Protein AF-A0A6A9T132-F1 (afdb_monomer)

Sequence (337 aa):
MASESRGPSVTVSLPPELEQWLDEQARDLDTDRETVLLQLLSSYRAAEDLGDDIGTVEGDDALLTPDDVEPIVRDVLTDRLPDLTDAVADRVAEDLREELTAEITEAVREDLDGGPDADLAARIDELEAQYREDLDDVREKIIRVKRDADSKAPAGHGHDEFERIEAIEADLDRLQRRADQHADLGDRVADLDSELDAVESRLDALRSDLEDVDADRIDAIESDLSDAEEKLTTVAYVVRDLRDAVSGGTTGRDTLDRIKQEAAAADVGRAACANCGEGVRIGLLTEPSCPHCEATLDGVEPPKRRFGLGSATLSTAAGLESGVDSDPGDELDDIDT

Mean predicted aligned error: 21.48 Å

Secondary structure (DSSP, 8-state):
------------PPPHHHHHHHHHHHHHTTS-HHHHHHHHHHHHHHHHHHHHHS----S------HHHHHHHHHHHHHHHHHHHHHHHHHHHHHHHHHHHHHHHHHHHHHHHHTSHHHHHHHHHHHHHHHHHHHHHHHHHHHHHHHHHHHHHS-TT---HHHHHHHHHHHHHHHHHHHHHHHHHHHHHHHHHHHHHHHHHHHHHHHHHHHHHHHSHHHHHHHHHHHHHHHHHHHHHHHHHHHHHHHTTHHHHHHHHHHHHHHHHHTT-SEEEETTT--EEEGGG-SSSB-TTT-PBEEEEEPP--TTS----EEEE----------PPP--------

Radius of gyration: 106.35 Å; Cα contacts (8 Å, |Δi|>4): 143; chains: 1; bounding box: 169×56×261 Å

Solvent-accessible surface area (backbone atoms only — not comparable to full-atom values): 19673 Å² total; per-residue (Å²): 141,78,84,80,80,80,68,87,82,80,83,77,90,71,59,69,72,56,54,54,50,43,59,49,52,16,61,78,66,76,47,55,57,64,58,52,52,51,50,50,52,48,49,50,49,52,50,53,58,46,61,77,68,58,70,87,77,88,78,81,97,71,88,82,50,81,81,60,48,58,63,53,53,52,50,54,46,64,66,46,47,60,60,52,51,50,55,48,50,51,50,52,51,49,54,51,47,53,54,51,49,51,53,51,51,50,54,52,47,53,51,54,69,70,22,75,66,43,55,48,50,53,51,49,53,51,49,53,50,50,52,52,52,52,51,51,52,52,50,50,50,49,53,49,52,50,50,53,48,43,72,73,52,43,98,79,64,80,56,70,67,56,55,49,47,54,51,49,51,55,49,50,55,52,51,50,55,50,50,55,51,51,49,55,50,49,53,52,48,54,52,51,50,55,50,47,54,52,50,50,55,48,51,55,50,53,47,51,55,48,62,58,50,61,51,64,52,45,52,49,50,52,51,53,48,54,53,49,51,52,50,51,52,52,50,51,50,50,53,49,52,50,46,49,64,72,68,44,68,58,64,41,50,56,46,32,51,48,32,46,50,48,21,60,76,67,74,47,66,57,28,24,33,67,85,80,60,52,79,41,53,57,89,73,60,89,56,32,44,39,96,87,74,64,47,43,45,68,37,61,44,74,49,93,57,103,74,84,84,61,74,27,33,28,41,52,53,82,75,78,80,79,78,86,76,82,82,78,89,81,83,85,77,84,81,84,131

pLDDT: mean 80.56, std 16.86, range [34.41, 98.75]

Foldseek 3Di:
DDDPPPDDDDDDDDDPVVVVVLVVVCVVVVHDSVVSVVVVVVVVVVVVVVVVVPPDDPDDDDDDDPVNVVVVVVVVCVVCVVVVVVVVVVVVVVVVVVVVVVVVVVVVVVCVCVDPVVVVVVVVVVVVVVVVVVVVVVVVVVVVVVVVVCVVPPPPDDDVVVVVVVVVVVVVVVVVVVVVVVVVVVVVVVVVVVVVVVVVVVVVVVVVVCVVCPPPVVVVVVVVVVVVVVVVVVVVVVVVVVCCVVVCPPVFVVQLVQQVVQCVVLVHQWAAEPPPRDIDGSVPDPTQADPVPRFRFRHKAHADDPPPPDGIYTYGDPDDPPDPDDDDDDDDDDDDD

Structure (mmCIF, N/CA/C/O backbone):
data_AF-A0A6A9T132-F1
#
_entry.id   AF-A0A6A9T132-F1
#
loop_
_atom_site.group_PDB
_atom_site.id
_atom_site.type_symbol
_atom_site.label_atom_id
_atom_site.label_alt_id
_atom_site.label_comp_id
_atom_site.label_asym_id
_atom_site.label_entity_id
_atom_site.label_seq_id
_atom_site.pdbx_PDB_ins_code
_atom_site.Cartn_x
_atom_site.Cartn_y
_atom_site.Cartn_z
_atom_site.occupancy
_atom_site.B_iso_or_equiv
_atom_site.auth_seq_id
_atom_site.auth_comp_id
_atom_site.auth_asym_id
_atom_site.auth_atom_id
_atom_site.pdbx_PDB_model_num
ATOM 1 N N . MET A 1 1 ? 40.128 -3.511 -112.344 1.00 36.09 1 MET A N 1
ATOM 2 C CA . MET A 1 1 ? 39.468 -3.534 -113.667 1.00 36.09 1 MET A CA 1
ATOM 3 C C . MET A 1 1 ? 39.324 -2.095 -114.144 1.00 36.09 1 MET A C 1
ATOM 5 O O . MET A 1 1 ? 38.279 -1.493 -113.946 1.00 36.09 1 MET A O 1
ATOM 9 N N . ALA A 1 2 ? 40.402 -1.531 -114.687 1.00 37.19 2 ALA A N 1
ATOM 10 C CA . ALA A 1 2 ? 40.380 -0.278 -115.431 1.00 37.19 2 ALA A CA 1
ATOM 11 C C . ALA A 1 2 ? 40.673 -0.659 -116.883 1.00 37.19 2 ALA A C 1
ATOM 13 O O . ALA A 1 2 ? 41.661 -1.339 -117.152 1.00 37.19 2 ALA A O 1
ATOM 14 N N . SER A 1 3 ? 39.740 -0.347 -117.775 1.00 36.41 3 SER A N 1
ATOM 15 C CA . SER A 1 3 ? 39.830 -0.665 -119.193 1.00 36.41 3 SER A CA 1
ATOM 16 C C . SER A 1 3 ? 40.995 0.100 -119.817 1.00 36.41 3 SER A C 1
ATOM 18 O O . SER A 1 3 ? 40.940 1.323 -119.908 1.00 36.41 3 SER A O 1
ATOM 20 N N . GLU A 1 4 ? 42.032 -0.605 -120.264 1.00 38.25 4 GLU A N 1
ATOM 21 C CA . GLU A 1 4 ? 43.003 -0.040 -121.199 1.00 38.25 4 GLU A CA 1
ATOM 22 C C . GLU A 1 4 ? 42.291 0.206 -122.532 1.00 38.25 4 GLU A C 1
ATOM 24 O O . GLU A 1 4 ? 41.938 -0.713 -123.278 1.00 38.25 4 GLU A O 1
ATOM 29 N N . SER A 1 5 ? 42.015 1.476 -122.796 1.00 38.16 5 SER A N 1
ATOM 30 C CA . SER A 1 5 ? 41.429 1.983 -124.028 1.00 38.16 5 SER A CA 1
ATOM 31 C C . SER A 1 5 ? 42.398 1.759 -125.194 1.00 38.16 5 SER A C 1
ATOM 33 O O . SER A 1 5 ? 43.196 2.635 -125.514 1.00 38.16 5 SER A O 1
ATOM 35 N N . ARG A 1 6 ? 42.349 0.592 -125.855 1.00 47.75 6 ARG A N 1
ATOM 36 C CA . ARG A 1 6 ? 42.987 0.412 -127.171 1.00 47.75 6 ARG A CA 1
ATOM 37 C C . ARG A 1 6 ? 42.286 1.326 -128.175 1.00 47.75 6 ARG A C 1
ATOM 39 O O . ARG A 1 6 ? 41.208 0.999 -128.670 1.00 47.75 6 ARG A O 1
ATOM 46 N N . GLY A 1 7 ? 42.888 2.485 -128.428 1.00 40.69 7 GLY A N 1
ATOM 47 C CA . GLY A 1 7 ? 42.506 3.370 -129.522 1.00 40.69 7 GLY A CA 1
ATOM 48 C C . GLY A 1 7 ? 42.608 2.659 -130.882 1.00 40.69 7 GLY A C 1
ATOM 49 O O . GLY A 1 7 ? 43.259 1.616 -130.989 1.00 40.69 7 GLY A O 1
ATOM 50 N N . PRO A 1 8 ? 41.941 3.177 -131.925 1.00 50.50 8 PRO A N 1
ATOM 51 C CA . PRO A 1 8 ? 41.948 2.568 -133.252 1.00 50.50 8 PRO A CA 1
ATOM 52 C C . PRO A 1 8 ? 43.380 2.497 -133.801 1.00 50.50 8 PRO A C 1
ATOM 54 O O . PRO A 1 8 ? 44.013 3.529 -134.011 1.00 50.50 8 PRO A O 1
ATOM 57 N N . SER A 1 9 ? 43.892 1.289 -134.054 1.00 57.03 9 SER A N 1
ATOM 58 C CA . SER A 1 9 ? 45.175 1.104 -134.732 1.00 57.03 9 SER A CA 1
ATOM 59 C C . SER A 1 9 ? 45.023 1.462 -136.211 1.00 57.03 9 SER A C 1
ATOM 61 O O . SER A 1 9 ? 44.460 0.714 -137.014 1.00 57.03 9 SER A O 1
ATOM 63 N N . VAL A 1 10 ? 45.493 2.651 -136.577 1.00 68.06 10 VAL A N 1
ATOM 64 C CA . VAL A 1 10 ? 45.537 3.105 -137.968 1.00 68.06 10 VAL A CA 1
ATOM 65 C C . VAL A 1 10 ? 46.692 2.381 -138.654 1.00 68.06 10 VAL A C 1
ATOM 67 O O . VAL A 1 10 ? 47.853 2.599 -138.329 1.00 68.06 10 VAL A O 1
ATOM 70 N N . THR A 1 11 ? 46.378 1.490 -139.594 1.00 71.12 11 THR A N 1
ATOM 71 C CA . THR A 1 11 ? 47.389 0.818 -140.419 1.00 71.12 11 THR A CA 1
ATOM 72 C C . THR A 1 11 ? 47.554 1.595 -141.721 1.00 71.12 11 THR A C 1
ATOM 74 O O . THR A 1 11 ? 46.630 1.688 -142.526 1.00 71.12 11 THR A O 1
ATOM 77 N N . VAL A 1 12 ? 48.727 2.197 -141.911 1.00 73.12 12 VAL A N 1
ATOM 78 C CA . VAL A 1 12 ? 49.111 2.889 -143.148 1.00 73.12 12 VAL A CA 1
ATOM 79 C C . VAL A 1 12 ? 50.096 1.994 -143.892 1.00 73.12 12 VAL A C 1
ATOM 81 O O . VAL A 1 12 ? 51.052 1.509 -143.295 1.00 73.12 12 VAL A O 1
ATOM 84 N N . SER A 1 13 ? 49.861 1.756 -145.183 1.00 73.81 13 SER A N 1
ATOM 85 C CA . SER A 1 13 ? 50.824 1.061 -146.044 1.00 73.81 13 SER A CA 1
ATOM 86 C C . SER A 1 13 ? 51.833 2.082 -146.557 1.00 73.81 13 SER A C 1
ATOM 88 O O . SER A 1 13 ? 51.446 3.017 -147.261 1.00 73.81 13 SER A O 1
ATOM 90 N N . LEU A 1 14 ? 53.107 1.911 -146.208 1.00 78.81 14 LEU A N 1
ATOM 91 C CA . LEU A 1 14 ? 54.186 2.772 -146.684 1.00 78.81 14 LEU A CA 1
ATOM 92 C C . LEU A 1 14 ? 54.834 2.165 -147.942 1.00 78.81 14 LEU A C 1
ATOM 94 O O . LEU A 1 14 ? 54.767 0.952 -148.149 1.00 78.81 14 LEU A O 1
ATOM 98 N N . PRO A 1 15 ? 55.446 2.982 -148.817 1.00 86.38 15 PRO A N 1
ATOM 99 C CA . PRO A 1 15 ? 56.304 2.474 -149.882 1.00 86.38 15 PRO A CA 1
ATOM 100 C C . PRO A 1 15 ? 57.439 1.610 -149.298 1.00 86.38 15 PRO A C 1
ATOM 102 O O . PRO A 1 15 ? 57.982 1.966 -148.251 1.00 86.38 15 PRO A O 1
ATOM 105 N N . PRO A 1 16 ? 57.850 0.516 -149.965 1.00 77.94 16 PRO A N 1
ATOM 106 C CA . PRO A 1 16 ? 58.825 -0.437 -149.417 1.00 77.94 16 PRO A CA 1
ATOM 107 C C . PRO A 1 16 ? 60.191 0.196 -149.105 1.00 77.94 16 PRO A C 1
ATOM 109 O O . PRO A 1 16 ? 60.880 -0.234 -148.186 1.00 77.94 16 PRO A O 1
ATOM 112 N N . GLU A 1 17 ? 60.561 1.249 -149.834 1.00 81.56 17 GLU A N 1
ATOM 113 C CA . GLU A 1 17 ? 61.782 2.036 -149.611 1.00 81.56 17 GLU A CA 1
ATOM 114 C C . GLU A 1 17 ? 61.771 2.734 -148.236 1.00 81.56 17 GLU A C 1
ATOM 116 O O . GLU A 1 17 ? 62.789 2.783 -147.550 1.00 81.56 17 GLU A O 1
ATOM 121 N N . LEU A 1 18 ? 60.604 3.227 -147.805 1.00 82.56 18 LEU A N 1
ATOM 122 C CA . LEU A 1 18 ? 60.411 3.911 -146.523 1.00 82.56 18 LEU A CA 1
ATOM 123 C C . LEU A 1 18 ? 60.340 2.933 -145.349 1.00 82.56 18 LEU A C 1
ATOM 125 O O . LEU A 1 18 ? 60.861 3.233 -144.278 1.00 82.56 18 LEU A O 1
ATOM 129 N N . GLU A 1 19 ? 59.725 1.763 -145.537 1.00 84.06 19 GLU A N 1
ATOM 130 C CA . GLU A 1 19 ? 59.703 0.721 -144.501 1.00 84.06 19 GLU A CA 1
ATOM 131 C C . GLU A 1 19 ? 61.114 0.225 -144.187 1.00 84.06 19 GLU A C 1
ATOM 133 O O . GLU A 1 19 ? 61.483 0.122 -143.018 1.00 84.06 19 GLU A O 1
ATOM 138 N N . GLN A 1 20 ? 61.922 -0.009 -145.226 1.00 86.12 20 GLN A N 1
ATOM 139 C CA . GLN A 1 20 ? 63.311 -0.422 -145.058 1.00 86.12 20 GLN A CA 1
ATOM 140 C C . GLN A 1 20 ? 64.132 0.642 -144.323 1.00 86.12 20 GLN A C 1
ATOM 142 O O . GLN A 1 20 ? 64.882 0.305 -143.410 1.00 86.12 20 GLN A O 1
ATOM 147 N N . TRP A 1 21 ? 63.948 1.917 -144.674 1.00 89.25 21 TRP A N 1
ATOM 148 C CA . TRP A 1 21 ? 64.634 3.020 -144.007 1.00 89.25 21 TRP A CA 1
ATOM 149 C C . TRP A 1 21 ? 64.237 3.155 -142.526 1.00 89.25 21 TRP A C 1
ATOM 151 O O . TRP A 1 21 ? 65.106 3.324 -141.672 1.00 89.25 21 TRP A O 1
ATOM 161 N N . LEU A 1 22 ? 62.949 3.010 -142.189 1.00 87.75 22 LEU A N 1
ATOM 162 C CA . LEU A 1 22 ? 62.477 3.043 -140.797 1.00 87.75 22 LEU A CA 1
ATOM 163 C C . LEU A 1 22 ? 63.033 1.882 -139.961 1.00 87.75 22 LEU A C 1
ATOM 165 O O . LEU A 1 22 ? 63.404 2.081 -138.806 1.00 87.75 22 LEU A O 1
ATOM 169 N N . ASP A 1 23 ? 63.107 0.683 -140.540 1.00 86.75 23 ASP A N 1
ATOM 170 C CA . ASP A 1 23 ? 63.688 -0.490 -139.881 1.00 86.75 23 ASP A CA 1
ATOM 171 C C . ASP A 1 23 ? 65.200 -0.334 -139.638 1.00 86.75 23 ASP A C 1
ATOM 173 O O . ASP A 1 23 ? 65.746 -0.926 -138.703 1.00 86.75 23 ASP A O 1
ATOM 177 N N . GLU A 1 24 ? 65.896 0.420 -140.487 1.00 87.88 24 GLU A N 1
ATOM 178 C CA . GLU A 1 24 ? 67.321 0.722 -140.333 1.00 87.88 24 GLU A CA 1
ATOM 179 C C . GLU A 1 24 ? 67.534 1.765 -139.226 1.00 87.88 24 GLU A C 1
ATOM 181 O O . GLU A 1 24 ? 68.297 1.524 -138.293 1.00 87.88 24 GLU A O 1
ATOM 186 N N . GLN A 1 25 ? 66.751 2.850 -139.230 1.00 87.06 25 GLN A N 1
ATOM 187 C CA . GLN A 1 25 ? 66.808 3.886 -138.190 1.00 87.06 25 GLN A CA 1
ATOM 188 C C . GLN A 1 25 ? 66.406 3.383 -136.795 1.00 87.06 25 GLN A C 1
ATOM 190 O O . GLN A 1 25 ? 67.022 3.764 -135.803 1.00 87.06 25 GLN A O 1
ATOM 195 N N . ALA A 1 26 ? 65.412 2.496 -136.697 1.00 88.06 26 ALA A N 1
ATOM 196 C CA . ALA A 1 26 ? 65.020 1.876 -135.428 1.00 88.06 26 ALA A CA 1
ATOM 197 C C . ALA A 1 26 ? 66.154 1.045 -134.806 1.00 88.06 26 ALA A C 1
ATOM 199 O O . ALA A 1 26 ? 66.331 1.048 -133.588 1.00 88.06 26 ALA A O 1
ATOM 200 N N . ARG A 1 27 ? 66.962 0.374 -135.641 1.00 86.12 27 ARG A N 1
ATOM 201 C CA . ARG A 1 27 ? 68.141 -0.372 -135.175 1.00 86.12 27 ARG A CA 1
ATOM 202 C C . ARG A 1 27 ? 69.261 0.549 -134.715 1.00 86.12 27 ARG A C 1
ATOM 204 O O . ARG A 1 27 ? 69.872 0.260 -133.693 1.00 86.12 27 ARG A O 1
ATOM 211 N N . ASP A 1 28 ? 69.518 1.630 -135.444 1.00 86.94 28 ASP A N 1
ATOM 212 C CA . ASP A 1 28 ? 70.575 2.581 -135.087 1.00 86.94 28 ASP A CA 1
ATOM 213 C C . ASP A 1 28 ? 70.281 3.305 -133.762 1.00 86.94 28 ASP A C 1
ATOM 215 O O . ASP A 1 28 ? 71.204 3.609 -133.007 1.00 86.94 28 ASP A O 1
ATOM 219 N N . LEU A 1 29 ? 69.001 3.547 -133.457 1.00 82.94 29 LEU A N 1
ATOM 220 C CA . LEU A 1 29 ? 68.548 4.250 -132.250 1.00 82.94 29 LEU A CA 1
ATOM 221 C C . LEU A 1 29 ? 68.144 3.320 -131.088 1.00 82.94 29 LEU A C 1
ATOM 223 O O . LEU A 1 29 ? 67.716 3.822 -130.050 1.00 82.94 29 LEU A O 1
ATOM 227 N N . ASP A 1 30 ? 68.267 1.997 -131.253 1.00 85.94 30 ASP A N 1
ATOM 228 C CA . ASP A 1 30 ? 67.839 0.959 -130.292 1.00 85.94 30 ASP A CA 1
ATOM 229 C C . ASP A 1 30 ? 66.416 1.187 -129.743 1.00 85.94 30 ASP A C 1
ATOM 231 O O . ASP A 1 30 ? 66.141 1.090 -128.547 1.00 85.94 30 ASP A O 1
ATOM 235 N N . THR A 1 31 ? 65.491 1.541 -130.636 1.00 88.31 31 THR A N 1
ATOM 236 C CA . THR A 1 31 ? 64.098 1.831 -130.287 1.00 88.31 31 THR A CA 1
ATOM 237 C C . THR A 1 31 ? 63.141 1.124 -131.240 1.00 88.31 31 THR A C 1
ATOM 239 O O . THR A 1 31 ? 63.538 0.607 -132.286 1.00 88.31 31 THR A O 1
ATOM 242 N N . ASP A 1 32 ? 61.861 1.041 -130.887 1.00 85.25 32 ASP A N 1
ATOM 243 C CA . ASP A 1 32 ? 60.869 0.420 -131.758 1.00 85.25 32 ASP A CA 1
ATOM 244 C C . ASP A 1 32 ? 60.492 1.323 -132.946 1.00 85.25 32 ASP A C 1
ATOM 246 O O . ASP A 1 32 ? 60.518 2.554 -132.895 1.00 85.25 32 ASP A O 1
ATOM 250 N N . ARG A 1 33 ? 60.117 0.685 -134.060 1.00 83.31 33 ARG A N 1
ATOM 251 C CA . ARG A 1 33 ? 59.754 1.366 -135.312 1.00 83.31 33 ARG A CA 1
ATOM 252 C C . ARG A 1 33 ? 58.640 2.399 -135.124 1.00 83.31 33 ARG A C 1
ATOM 254 O O . ARG A 1 33 ? 58.620 3.408 -135.822 1.00 83.31 33 ARG A O 1
ATOM 261 N N . GLU A 1 34 ? 57.701 2.129 -134.217 1.00 83.69 34 GLU A N 1
ATOM 262 C CA . GLU A 1 34 ? 56.603 3.042 -133.895 1.00 83.69 34 GLU A CA 1
ATOM 263 C C . GLU A 1 34 ? 57.125 4.318 -133.229 1.00 83.69 34 GLU A C 1
ATOM 265 O O . GLU A 1 34 ? 56.745 5.405 -133.653 1.00 83.69 34 GLU A O 1
ATOM 270 N N . THR A 1 35 ? 58.060 4.203 -132.284 1.00 83.94 35 THR A N 1
ATOM 271 C CA . THR A 1 35 ? 58.723 5.341 -131.635 1.00 83.94 35 THR A CA 1
ATOM 272 C C . THR A 1 35 ? 59.475 6.211 -132.639 1.00 83.94 35 THR A C 1
ATOM 274 O O . THR A 1 35 ? 59.298 7.428 -132.625 1.00 83.94 35 THR A O 1
ATOM 277 N N . VAL A 1 36 ? 60.227 5.621 -133.577 1.00 85.25 36 VAL A N 1
ATOM 278 C CA . VAL A 1 36 ? 60.900 6.393 -134.644 1.00 85.25 36 VAL A CA 1
ATOM 279 C C . VAL A 1 36 ? 59.887 7.133 -135.523 1.00 85.25 36 VAL A C 1
ATOM 281 O O . VAL A 1 36 ? 60.074 8.304 -135.849 1.00 85.25 36 VAL A O 1
ATOM 284 N N . LEU A 1 37 ? 58.785 6.475 -135.895 1.00 84.31 37 LEU A N 1
ATOM 285 C CA . LEU A 1 37 ? 57.749 7.057 -136.751 1.00 84.31 37 LEU A CA 1
ATOM 286 C C . LEU A 1 37 ? 56.978 8.171 -136.022 1.00 84.31 37 LEU A C 1
ATOM 288 O O . LEU A 1 37 ? 56.711 9.220 -136.607 1.00 84.31 37 LEU A O 1
ATOM 292 N N . LEU A 1 38 ? 56.685 7.986 -134.732 1.00 85.00 38 LEU A N 1
ATOM 293 C CA . LEU A 1 38 ? 56.113 9.015 -133.864 1.00 85.00 38 LEU A CA 1
ATOM 294 C C . LEU A 1 38 ? 57.063 10.194 -133.684 1.00 85.00 38 LEU A C 1
ATOM 296 O O . LEU A 1 38 ? 56.605 11.329 -133.730 1.00 85.00 38 LEU A O 1
ATOM 300 N N . GLN A 1 39 ? 58.363 9.945 -133.527 1.00 83.31 39 GLN A N 1
ATOM 301 C CA . GLN A 1 39 ? 59.377 10.991 -133.433 1.00 83.31 39 GLN A CA 1
ATOM 302 C C . GLN A 1 39 ? 59.507 11.778 -134.743 1.00 83.31 39 GLN A C 1
ATOM 304 O O . GLN A 1 39 ? 59.704 12.989 -134.719 1.00 83.31 39 GLN A O 1
ATOM 309 N N . LEU A 1 40 ? 59.355 11.122 -135.896 1.00 85.62 40 LEU A N 1
ATOM 310 C CA . LEU A 1 40 ? 59.385 11.787 -137.198 1.00 85.62 40 LEU A CA 1
ATOM 311 C C . LEU A 1 40 ? 58.096 12.576 -137.481 1.00 85.62 40 LEU A C 1
ATOM 313 O O . LEU A 1 40 ? 58.137 13.661 -138.054 1.00 85.62 40 LEU A O 1
ATOM 317 N N . LEU A 1 41 ? 56.940 12.068 -137.043 1.00 83.81 41 LEU A N 1
ATOM 318 C CA . LEU A 1 41 ? 55.676 12.807 -137.099 1.00 83.81 41 LEU A CA 1
ATOM 319 C C . LEU A 1 41 ? 55.641 13.968 -136.102 1.00 83.81 41 LEU A C 1
ATOM 321 O O . LEU A 1 41 ? 55.067 15.011 -136.410 1.00 83.81 41 LEU A O 1
ATOM 325 N N . SER A 1 42 ? 56.234 13.803 -134.918 1.00 80.25 42 SER A N 1
ATOM 326 C CA . SER A 1 42 ? 56.340 14.874 -133.932 1.00 80.25 42 SER A CA 1
ATOM 327 C C . SER A 1 42 ? 57.343 15.927 -134.377 1.00 80.25 42 SER A C 1
ATOM 329 O O . SER A 1 42 ? 57.055 17.103 -134.204 1.00 80.25 42 SER A O 1
ATOM 331 N N . SER A 1 43 ? 58.450 15.549 -135.025 1.00 82.31 43 SER A N 1
ATOM 332 C CA . SER A 1 43 ? 59.386 16.510 -135.610 1.00 82.31 43 SER A CA 1
ATOM 333 C C . SER A 1 43 ? 58.786 17.236 -136.812 1.00 82.31 43 SER A C 1
ATOM 335 O O . SER A 1 43 ? 58.961 18.444 -136.917 1.00 82.31 43 SER A O 1
ATOM 337 N N . TYR A 1 44 ? 58.009 16.557 -137.665 1.00 77.19 44 TYR A N 1
ATOM 338 C CA . TYR A 1 44 ? 57.270 17.211 -138.749 1.00 77.19 44 TYR A CA 1
ATOM 339 C C . TYR A 1 44 ? 56.206 18.179 -138.213 1.00 77.19 44 TYR A C 1
ATOM 341 O O . TYR A 1 44 ? 56.144 19.309 -138.682 1.00 77.19 44 TYR A O 1
ATOM 349 N N . ARG A 1 45 ? 55.423 17.790 -137.193 1.00 75.12 45 ARG A N 1
ATOM 350 C CA . ARG A 1 45 ? 54.475 18.708 -136.532 1.00 75.12 45 ARG A CA 1
ATOM 351 C C . ARG A 1 45 ? 55.170 19.866 -135.831 1.00 75.12 45 ARG A C 1
ATOM 353 O O . ARG A 1 45 ? 54.718 20.988 -135.959 1.00 75.12 45 ARG A O 1
ATOM 360 N N . ALA A 1 46 ? 56.262 19.611 -135.119 1.00 71.75 46 ALA A N 1
ATOM 361 C CA . ALA A 1 46 ? 57.035 20.665 -134.475 1.00 71.75 46 ALA A CA 1
ATOM 362 C C . ALA A 1 46 ? 57.649 21.619 -135.510 1.00 71.75 46 ALA A C 1
ATOM 364 O O . ALA A 1 46 ? 57.730 22.810 -135.250 1.00 71.75 46 ALA A O 1
ATOM 365 N N . ALA A 1 47 ? 58.046 21.120 -136.686 1.00 71.88 47 ALA A N 1
ATOM 366 C CA . ALA A 1 47 ? 58.506 21.946 -137.799 1.00 71.88 47 ALA A CA 1
ATOM 367 C C . ALA A 1 47 ? 57.362 22.724 -138.477 1.00 71.88 47 ALA A C 1
ATOM 369 O O . ALA A 1 47 ? 57.591 23.842 -138.926 1.00 71.88 47 ALA A O 1
ATOM 370 N N . GLU A 1 48 ? 56.149 22.165 -138.538 1.00 69.50 48 GLU A N 1
ATOM 371 C CA . GLU A 1 48 ? 54.942 22.859 -139.013 1.00 69.50 48 GLU A CA 1
ATOM 372 C C . GLU A 1 48 ? 54.523 23.972 -138.036 1.00 69.50 48 GLU A C 1
ATOM 374 O O . GLU A 1 48 ? 54.303 25.098 -138.473 1.00 69.50 48 GLU A O 1
ATOM 379 N N . ASP A 1 49 ? 54.543 23.704 -136.724 1.00 61.03 49 ASP A N 1
ATOM 380 C CA . ASP A 1 49 ? 54.316 24.709 -135.673 1.00 61.03 49 ASP A CA 1
ATOM 381 C C . ASP A 1 49 ? 55.424 25.783 -135.663 1.00 61.03 49 ASP A C 1
ATOM 383 O O . ASP A 1 49 ? 55.132 26.965 -135.502 1.00 61.03 49 ASP A O 1
ATOM 387 N N . LEU A 1 50 ? 56.696 25.417 -135.897 1.00 56.47 50 LEU A N 1
ATOM 388 C CA . LEU A 1 50 ? 57.786 26.395 -136.058 1.00 56.47 50 LEU A CA 1
ATOM 389 C C . LEU A 1 50 ? 57.653 27.221 -137.347 1.00 56.47 50 LEU A C 1
ATOM 391 O O . LEU A 1 50 ? 58.109 28.361 -137.389 1.00 56.47 50 LEU A O 1
ATOM 395 N N . GLY A 1 51 ? 57.060 26.657 -138.401 1.00 55.59 51 GLY A N 1
ATOM 396 C CA . GLY A 1 51 ? 56.837 27.343 -139.674 1.00 55.59 51 GLY A CA 1
ATOM 397 C C . GLY A 1 51 ? 55.837 28.497 -139.574 1.00 55.59 51 GLY A C 1
ATOM 398 O O . GLY A 1 51 ? 55.932 29.434 -140.365 1.00 55.59 51 GLY A O 1
ATOM 399 N N . ASP A 1 52 ? 54.934 28.455 -138.589 1.00 52.59 52 ASP A N 1
ATOM 400 C CA . ASP A 1 52 ? 53.950 29.512 -138.314 1.00 52.59 52 ASP A CA 1
ATOM 401 C C . ASP A 1 52 ? 54.491 30.598 -137.350 1.00 52.59 52 ASP A C 1
ATOM 403 O O . ASP A 1 52 ? 53.923 31.688 -137.274 1.00 52.59 52 ASP A O 1
ATOM 407 N N . ASP A 1 53 ? 55.624 30.345 -136.671 1.00 47.78 53 ASP A N 1
ATOM 408 C CA . ASP A 1 53 ? 56.237 31.243 -135.666 1.00 47.78 53 ASP A CA 1
ATOM 409 C C . ASP A 1 53 ? 57.626 31.798 -136.076 1.00 47.78 53 ASP A C 1
ATOM 411 O O . ASP A 1 53 ? 58.246 32.586 -135.357 1.00 47.78 53 ASP A O 1
ATOM 415 N N . ILE A 1 54 ? 58.119 31.455 -137.274 1.00 47.97 54 ILE A N 1
ATOM 416 C CA . ILE A 1 54 ? 59.241 32.156 -137.918 1.00 47.97 54 ILE A CA 1
ATOM 417 C C . ILE A 1 54 ? 58.658 33.277 -138.779 1.00 47.97 54 ILE A C 1
ATOM 419 O O . ILE A 1 54 ? 58.328 33.106 -139.954 1.00 47.97 54 ILE A O 1
ATOM 423 N N . GLY A 1 55 ? 58.524 34.454 -138.166 1.00 45.81 55 GLY A N 1
ATOM 424 C CA . GLY A 1 55 ? 58.154 35.682 -138.861 1.00 45.81 55 GLY A CA 1
ATOM 425 C C . GLY A 1 55 ? 59.008 35.889 -140.114 1.00 45.81 55 GLY A C 1
ATOM 426 O O . GLY A 1 55 ? 60.223 35.721 -140.078 1.00 45.81 55 GLY A O 1
ATOM 427 N N . THR A 1 56 ? 58.356 36.254 -141.220 1.00 39.62 56 THR A N 1
ATOM 428 C CA . THR A 1 56 ? 58.958 36.614 -142.513 1.00 39.62 56 THR A CA 1
ATOM 429 C C . THR A 1 56 ? 60.269 37.388 -142.350 1.00 39.62 56 THR A C 1
ATOM 431 O O . THR A 1 56 ? 60.253 38.599 -142.126 1.00 39.62 56 THR A O 1
ATOM 434 N N . VAL A 1 57 ? 61.401 36.698 -142.503 1.00 43.81 57 VAL A N 1
ATOM 435 C CA . VAL A 1 57 ? 62.696 37.332 -142.756 1.00 43.81 57 VAL A CA 1
ATOM 436 C C . VAL A 1 57 ? 62.842 37.420 -144.269 1.00 43.81 57 VAL A C 1
ATOM 438 O O . VAL A 1 57 ? 63.237 36.473 -144.945 1.00 43.81 57 VAL A O 1
ATOM 441 N N . GLU A 1 58 ? 62.447 38.566 -144.821 1.00 39.16 58 GLU A N 1
ATOM 442 C CA . GLU A 1 58 ? 62.868 38.961 -146.160 1.00 39.16 58 GLU A CA 1
ATOM 443 C C . GLU A 1 58 ? 64.388 39.195 -146.139 1.00 39.16 58 GLU A C 1
ATOM 445 O O . GLU A 1 58 ? 64.851 40.176 -145.559 1.00 39.16 58 GLU A O 1
ATOM 450 N N . GLY A 1 59 ? 65.162 38.324 -146.791 1.00 35.69 59 GLY A N 1
ATOM 451 C CA . GLY A 1 59 ? 66.520 38.656 -147.237 1.00 35.69 59 GLY A CA 1
ATOM 452 C C . GLY A 1 59 ? 67.582 37.571 -147.050 1.00 35.69 59 GLY A C 1
ATOM 453 O O . GLY A 1 59 ? 68.017 37.314 -145.937 1.00 35.69 59 GLY A O 1
ATOM 454 N N . ASP A 1 60 ? 68.053 37.068 -148.193 1.00 34.53 60 ASP A N 1
ATOM 455 C CA . ASP A 1 60 ? 69.348 36.425 -148.471 1.00 34.53 60 ASP A CA 1
ATOM 456 C C . ASP A 1 60 ? 69.694 35.054 -147.851 1.00 34.53 60 ASP A C 1
ATOM 458 O O . ASP A 1 60 ? 70.205 34.911 -146.746 1.00 34.53 60 ASP A O 1
ATOM 462 N N . ASP A 1 61 ? 69.480 34.052 -148.708 1.00 45.94 61 ASP A N 1
ATOM 463 C CA . ASP A 1 61 ? 70.194 32.785 -148.914 1.00 45.94 61 ASP A CA 1
ATOM 464 C C . ASP A 1 61 ? 71.538 32.616 -148.161 1.00 45.94 61 ASP A C 1
ATOM 466 O O . ASP A 1 61 ? 72.611 32.989 -148.643 1.00 45.94 61 ASP A O 1
ATOM 470 N N . ALA A 1 62 ? 71.484 31.971 -146.992 1.00 42.25 62 ALA A N 1
ATOM 471 C CA . ALA A 1 62 ? 72.634 31.337 -146.354 1.00 42.25 62 ALA A CA 1
ATOM 472 C C . ALA A 1 62 ? 72.210 29.980 -145.769 1.00 42.25 62 ALA A C 1
ATOM 474 O O . ALA A 1 62 ? 71.481 29.896 -144.783 1.00 42.25 62 ALA A O 1
ATOM 475 N N . LEU A 1 63 ? 72.664 28.902 -146.410 1.00 45.09 63 LEU A N 1
ATOM 476 C CA . LEU A 1 63 ? 72.547 27.528 -145.923 1.00 45.09 63 LEU A CA 1
ATOM 477 C C . LEU A 1 63 ? 73.241 27.405 -144.555 1.00 45.09 63 LEU A C 1
ATOM 479 O O . LEU A 1 63 ? 74.464 27.514 -144.484 1.00 45.09 63 LEU A O 1
ATOM 483 N N . LEU A 1 64 ? 72.468 27.161 -143.491 1.00 52.62 64 LEU A N 1
ATOM 484 C CA . LEU A 1 64 ? 72.987 26.841 -142.156 1.00 52.62 64 LEU A CA 1
ATOM 485 C C . LEU A 1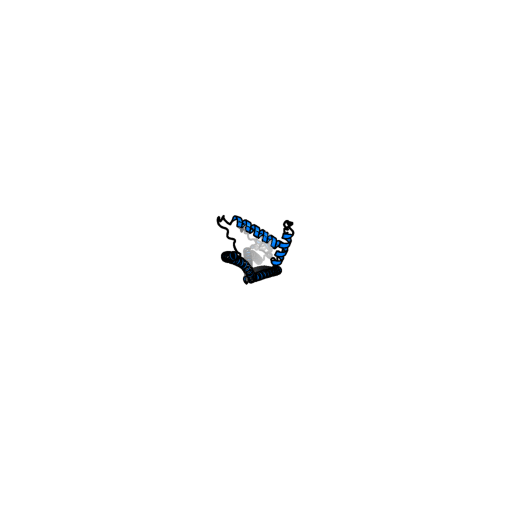 64 ? 73.849 25.575 -142.238 1.00 52.62 64 LEU A C 1
ATOM 487 O O . LEU A 1 64 ? 73.389 24.535 -142.721 1.00 52.62 64 LEU A O 1
ATOM 491 N N . THR A 1 65 ? 75.099 25.650 -141.785 1.00 55.69 65 THR A N 1
ATOM 492 C CA . THR A 1 65 ? 75.978 24.479 -141.713 1.00 55.69 65 THR A CA 1
ATOM 493 C C . THR A 1 65 ? 75.800 23.764 -140.366 1.00 55.69 65 THR A C 1
ATOM 495 O O . THR A 1 65 ? 75.365 24.387 -139.398 1.00 55.69 65 THR A O 1
ATOM 498 N N . PRO A 1 66 ? 76.113 22.459 -140.249 1.00 59.00 66 PRO A N 1
ATOM 499 C CA . PRO A 1 66 ? 76.015 21.734 -138.976 1.00 59.00 66 PRO A CA 1
ATOM 500 C C . PRO A 1 66 ? 76.791 22.381 -137.811 1.00 59.00 66 PRO A C 1
ATOM 502 O O . PRO A 1 66 ? 76.381 22.236 -136.662 1.00 59.00 66 PRO A O 1
ATOM 505 N N . ASP A 1 67 ? 77.859 23.136 -138.099 1.00 59.56 67 ASP A N 1
ATOM 506 C CA . ASP A 1 67 ? 78.627 23.894 -137.101 1.00 59.56 67 ASP A CA 1
ATOM 507 C C . ASP A 1 67 ? 77.858 25.108 -136.527 1.00 59.56 67 ASP A C 1
ATOM 509 O O . ASP A 1 67 ? 78.171 25.568 -135.428 1.00 59.56 67 ASP A O 1
ATOM 513 N N . ASP A 1 68 ? 76.814 25.596 -137.212 1.00 60.44 68 ASP A N 1
ATOM 514 C CA . ASP A 1 68 ? 75.982 26.727 -136.769 1.00 60.44 68 ASP A CA 1
ATOM 515 C C . ASP A 1 68 ? 74.850 26.303 -135.809 1.00 60.44 68 ASP A C 1
ATOM 517 O O . ASP A 1 68 ? 74.310 27.130 -135.075 1.00 60.44 68 ASP A O 1
ATOM 521 N N . VAL A 1 69 ? 74.498 25.012 -135.762 1.00 65.62 69 VAL A N 1
ATOM 522 C CA . VAL A 1 69 ? 73.388 24.488 -134.937 1.00 65.62 69 VAL A CA 1
ATOM 523 C C . VAL A 1 69 ? 73.813 24.263 -133.484 1.00 65.62 69 VAL A C 1
ATOM 525 O O . VAL A 1 69 ? 73.062 24.559 -132.556 1.00 65.62 69 VAL A O 1
ATOM 528 N N . GLU A 1 70 ? 75.037 23.784 -133.266 1.00 70.81 70 GLU A N 1
ATOM 529 C CA . GLU A 1 70 ? 75.605 23.531 -131.937 1.00 70.81 70 GLU A CA 1
ATOM 530 C C . GLU A 1 70 ? 75.580 24.766 -131.001 1.00 70.81 70 GLU A C 1
ATOM 532 O O . GLU A 1 70 ? 75.155 24.624 -129.848 1.00 70.81 70 GLU A O 1
ATOM 537 N N . PRO A 1 71 ? 76.001 25.981 -131.418 1.00 70.81 71 PRO A N 1
ATOM 538 C CA . PRO A 1 71 ? 75.908 27.160 -130.559 1.00 70.81 71 PRO A CA 1
ATOM 539 C C . PRO A 1 71 ? 74.458 27.563 -130.262 1.00 70.81 71 PRO A C 1
ATOM 541 O O . PRO A 1 71 ? 74.182 27.923 -129.123 1.00 70.81 71 PRO A O 1
ATOM 544 N N . ILE A 1 72 ? 73.534 27.434 -131.223 1.00 71.44 72 ILE A N 1
ATOM 545 C CA . ILE A 1 72 ? 72.108 27.760 -131.034 1.00 71.44 72 ILE A CA 1
ATOM 546 C C . ILE A 1 72 ? 71.466 26.803 -130.024 1.00 71.44 72 ILE A C 1
ATOM 548 O O . ILE A 1 72 ? 70.789 27.233 -129.095 1.00 71.44 72 ILE A O 1
ATOM 552 N N . VAL A 1 73 ? 71.718 25.499 -130.154 1.00 75.44 73 VAL A N 1
ATOM 553 C CA . VAL A 1 73 ? 71.197 24.496 -129.215 1.00 75.44 73 VAL A CA 1
ATOM 554 C C . VAL A 1 73 ? 71.782 24.702 -127.818 1.00 75.44 73 VAL A C 1
ATOM 556 O O . VAL A 1 73 ? 71.053 24.608 -126.834 1.00 75.44 73 VAL A O 1
ATOM 559 N N . ARG A 1 74 ? 73.076 25.023 -127.702 1.00 75.50 74 ARG A N 1
ATOM 560 C CA . ARG A 1 74 ? 73.712 25.316 -126.408 1.00 75.50 74 ARG A CA 1
ATOM 561 C C . ARG A 1 74 ? 73.125 26.561 -125.744 1.00 75.50 74 ARG A C 1
ATOM 563 O O . ARG A 1 74 ? 72.979 26.559 -124.527 1.00 75.50 74 ARG A O 1
ATOM 570 N N . ASP A 1 75 ? 72.800 27.588 -126.518 1.00 74.06 75 ASP A N 1
ATOM 571 C CA . ASP A 1 75 ? 72.172 28.820 -126.034 1.00 74.06 75 ASP A CA 1
ATOM 572 C C . ASP A 1 75 ? 70.752 28.541 -125.519 1.00 74.06 75 ASP A C 1
ATOM 574 O O . ASP A 1 75 ? 70.457 28.783 -124.351 1.00 74.06 75 ASP A O 1
ATOM 578 N N . VAL A 1 76 ? 69.932 27.852 -126.322 1.00 76.31 76 VAL A N 1
ATOM 579 C CA . VAL A 1 76 ? 68.581 27.417 -125.926 1.00 76.31 76 VAL A CA 1
ATOM 580 C C . VAL A 1 76 ? 68.614 26.519 -124.688 1.00 76.31 76 VAL A C 1
ATOM 582 O O . VAL A 1 76 ? 67.778 26.663 -123.798 1.00 76.31 76 VAL A O 1
ATOM 585 N N . LEU A 1 77 ? 69.579 25.599 -124.595 1.00 77.50 77 LEU A N 1
ATOM 586 C CA . LEU A 1 77 ? 69.752 24.751 -123.415 1.00 77.50 77 LEU A CA 1
ATOM 587 C C . LEU A 1 77 ? 70.206 25.554 -122.194 1.00 77.50 77 LEU A C 1
ATOM 589 O O . LEU A 1 77 ? 69.771 25.245 -121.091 1.00 77.50 77 LEU A O 1
ATOM 593 N N . THR A 1 78 ? 71.053 26.568 -122.372 1.00 78.56 78 THR A N 1
ATOM 594 C CA . THR A 1 78 ? 71.530 27.427 -121.277 1.00 78.56 78 THR A CA 1
ATOM 595 C C . THR A 1 78 ? 70.396 28.284 -120.716 1.00 78.56 78 THR A C 1
ATOM 597 O O . THR A 1 78 ? 70.314 28.437 -119.499 1.00 78.56 78 THR A O 1
ATOM 600 N N . ASP A 1 79 ? 69.486 28.751 -121.573 1.00 77.38 79 ASP A N 1
ATOM 601 C CA . ASP A 1 79 ? 68.287 29.489 -121.165 1.00 77.38 79 ASP A CA 1
ATOM 602 C C . ASP A 1 79 ? 67.221 28.584 -120.524 1.00 77.38 79 ASP A C 1
ATOM 604 O O . ASP A 1 79 ? 66.584 28.979 -119.553 1.00 77.38 79 ASP A O 1
ATOM 608 N N . ARG A 1 80 ? 67.024 27.354 -121.023 1.00 78.25 80 ARG A N 1
ATOM 609 C CA . ARG A 1 80 ? 65.946 26.450 -120.558 1.00 78.25 80 ARG A CA 1
ATOM 610 C C . ARG A 1 80 ? 66.324 25.505 -119.416 1.00 78.25 80 ARG A C 1
ATOM 612 O O . ARG A 1 80 ? 65.426 25.008 -118.737 1.00 78.25 80 ARG A O 1
ATOM 619 N N . LEU A 1 81 ? 67.607 25.196 -119.210 1.00 81.25 81 LEU A N 1
ATOM 620 C CA . LEU A 1 81 ? 68.045 24.291 -118.136 1.00 81.25 81 LEU A CA 1
ATOM 621 C C . LEU A 1 81 ? 67.639 24.773 -116.732 1.00 81.25 81 LEU A C 1
ATOM 623 O O . LEU A 1 81 ? 67.121 23.935 -115.995 1.00 81.25 81 LEU A O 1
ATOM 627 N N . PRO A 1 82 ? 67.815 26.059 -116.354 1.00 81.75 82 PRO A N 1
ATOM 628 C CA . PRO A 1 82 ? 67.426 26.558 -115.033 1.00 81.75 82 PRO A CA 1
ATOM 629 C C . PRO A 1 82 ? 65.938 26.338 -114.730 1.00 81.75 82 PRO A C 1
ATOM 631 O O . PRO A 1 82 ? 65.602 25.780 -113.686 1.00 81.75 82 PRO A O 1
ATOM 634 N N . ASP A 1 83 ? 65.062 26.656 -115.688 1.00 79.38 83 ASP A N 1
ATOM 635 C CA . ASP A 1 83 ? 63.609 26.494 -115.549 1.00 79.38 83 ASP A CA 1
ATOM 636 C C . ASP A 1 83 ? 63.205 25.023 -115.362 1.00 79.38 83 ASP A C 1
ATOM 638 O O . ASP A 1 83 ? 62.324 24.699 -114.565 1.00 79.38 83 ASP A O 1
ATOM 642 N N . LEU A 1 84 ? 63.859 24.103 -116.081 1.00 79.19 84 LEU A N 1
ATOM 643 C CA . LEU A 1 84 ? 63.621 22.667 -115.928 1.00 79.19 84 LEU A CA 1
ATOM 644 C C . LEU A 1 84 ? 64.150 22.144 -114.590 1.00 79.19 84 LEU A C 1
ATOM 646 O O . LEU A 1 84 ? 63.504 21.297 -113.973 1.00 79.19 84 LEU A O 1
ATOM 650 N N . THR A 1 85 ? 65.303 22.634 -114.128 1.00 82.19 85 THR A N 1
ATOM 651 C CA . THR A 1 85 ? 65.836 22.243 -112.819 1.00 82.19 85 THR A CA 1
ATOM 652 C C . THR A 1 85 ? 64.968 22.743 -111.674 1.00 82.19 85 THR A C 1
ATOM 654 O O . THR A 1 85 ? 64.734 21.972 -110.746 1.00 82.19 85 THR A O 1
ATOM 657 N N . ASP A 1 86 ? 64.428 23.959 -111.764 1.00 82.94 86 ASP A N 1
ATOM 658 C CA . ASP A 1 86 ? 63.511 24.505 -110.761 1.00 82.94 86 ASP A CA 1
ATOM 659 C C . ASP A 1 86 ? 62.175 23.751 -110.772 1.00 82.94 86 ASP A C 1
ATOM 661 O O . ASP A 1 86 ? 61.700 23.332 -109.720 1.00 82.94 86 ASP A O 1
ATOM 665 N N . ALA A 1 87 ? 61.620 23.448 -111.951 1.00 80.19 87 ALA A N 1
ATOM 666 C CA . ALA A 1 87 ? 60.392 22.659 -112.060 1.00 80.19 87 ALA A CA 1
ATOM 667 C C . ALA A 1 87 ? 60.538 21.238 -111.481 1.00 80.19 87 ALA A C 1
ATOM 669 O O . ALA A 1 87 ? 59.617 20.720 -110.844 1.00 80.19 87 ALA A O 1
ATOM 670 N N . VAL A 1 88 ? 61.693 20.596 -111.685 1.00 82.19 88 VAL A N 1
ATOM 671 C CA . VAL A 1 88 ? 61.992 19.289 -111.079 1.00 82.19 88 VAL A CA 1
ATOM 672 C C . VAL A 1 88 ? 62.221 19.427 -109.573 1.00 82.19 88 VAL A C 1
ATOM 674 O O . VAL A 1 88 ? 61.720 18.598 -108.817 1.00 82.19 88 VAL A O 1
ATOM 677 N N . ALA A 1 89 ? 62.936 20.459 -109.121 1.00 81.69 89 ALA A N 1
ATOM 678 C CA . ALA A 1 89 ? 63.190 20.699 -107.703 1.00 81.69 89 ALA A CA 1
ATOM 679 C C . ALA A 1 89 ? 61.898 20.974 -106.924 1.00 81.69 89 ALA A C 1
ATOM 681 O O . ALA A 1 89 ? 61.719 20.410 -105.847 1.00 81.69 89 ALA A O 1
ATOM 682 N N . ASP A 1 90 ? 60.983 21.771 -107.479 1.00 85.25 90 ASP A N 1
ATOM 683 C CA . ASP A 1 90 ? 59.683 22.061 -106.875 1.00 85.25 90 ASP A CA 1
ATOM 684 C C . ASP A 1 90 ? 58.820 20.806 -106.781 1.00 85.25 90 ASP A C 1
ATOM 686 O O . ASP A 1 90 ? 58.260 20.530 -105.720 1.00 85.25 90 ASP A O 1
ATOM 690 N N . ARG A 1 91 ? 58.772 19.996 -107.847 1.00 80.00 91 ARG A N 1
ATOM 691 C CA . ARG A 1 91 ? 58.004 18.747 -107.839 1.00 80.00 91 ARG A CA 1
ATOM 692 C C . ARG A 1 91 ? 58.564 17.734 -106.845 1.00 80.00 91 ARG A C 1
ATOM 694 O O . ARG A 1 91 ? 57.813 17.165 -106.066 1.00 80.00 91 ARG A O 1
ATOM 701 N N . VAL A 1 92 ? 59.886 17.566 -106.814 1.00 85.75 92 VAL A N 1
ATOM 702 C CA . VAL A 1 92 ? 60.556 16.702 -105.831 1.00 85.75 92 VAL A CA 1
ATOM 703 C C . VAL A 1 92 ? 60.348 17.226 -104.407 1.00 85.75 92 VAL A C 1
ATOM 705 O O . VAL A 1 92 ? 60.149 16.432 -103.493 1.00 85.75 92 VAL A O 1
ATOM 708 N N . ALA A 1 93 ? 60.367 18.545 -104.194 1.00 85.75 93 ALA A N 1
ATOM 709 C CA . ALA A 1 93 ? 60.114 19.141 -102.886 1.00 85.75 93 ALA A CA 1
ATOM 710 C C . ALA A 1 93 ? 58.655 18.982 -102.436 1.00 85.75 93 ALA A C 1
ATOM 712 O O . ALA A 1 93 ? 58.418 18.823 -101.242 1.00 85.75 93 ALA A O 1
ATOM 713 N N . GLU A 1 94 ? 57.690 19.043 -103.351 1.00 87.62 94 GLU A N 1
ATOM 714 C CA . GLU A 1 94 ? 56.277 18.777 -103.070 1.00 87.62 94 GLU A CA 1
ATOM 715 C C . GLU A 1 94 ? 56.059 17.303 -102.716 1.00 87.62 94 GLU A C 1
ATOM 717 O O . GLU A 1 94 ? 55.560 17.024 -101.627 1.00 87.62 94 GLU A O 1
ATOM 722 N N . ASP A 1 95 ? 56.556 16.381 -103.544 1.00 86.50 95 ASP A N 1
ATOM 723 C CA . ASP A 1 95 ? 56.452 14.937 -103.310 1.00 86.50 95 ASP A CA 1
ATOM 724 C C . ASP A 1 95 ? 57.102 14.542 -101.964 1.00 86.50 95 ASP A C 1
ATOM 726 O O . ASP A 1 95 ? 56.480 13.875 -101.135 1.00 86.50 95 ASP A O 1
ATOM 730 N N . LEU A 1 96 ? 58.319 15.033 -101.680 1.00 87.94 96 LEU A N 1
ATOM 731 C CA . LEU A 1 96 ? 59.001 14.802 -100.396 1.00 87.94 96 LEU A CA 1
ATOM 732 C C . LEU A 1 96 ? 58.251 15.414 -99.209 1.00 87.94 96 LEU A C 1
ATOM 734 O O . LEU A 1 96 ? 58.281 14.854 -98.115 1.00 87.94 96 LEU A O 1
ATOM 738 N N . ARG A 1 97 ? 57.612 16.579 -99.378 1.00 90.38 97 ARG A N 1
ATOM 739 C CA . ARG A 1 97 ? 56.820 17.203 -98.305 1.00 90.38 97 ARG A CA 1
ATOM 740 C C . ARG A 1 97 ? 55.565 16.401 -98.015 1.00 90.38 97 ARG A C 1
ATOM 742 O O . ARG A 1 97 ? 55.230 16.260 -96.840 1.00 90.38 97 ARG A O 1
ATOM 749 N N . GLU A 1 98 ? 54.874 15.909 -99.036 1.00 89.44 98 GLU A N 1
ATOM 750 C CA . GLU A 1 98 ? 53.690 15.068 -98.858 1.00 89.44 98 GLU A CA 1
ATOM 751 C C . GLU A 1 98 ? 54.054 13.753 -98.168 1.00 89.44 98 GLU A C 1
ATOM 753 O O . GLU A 1 98 ? 53.425 13.400 -97.169 1.00 89.44 98 GLU A O 1
ATOM 758 N N . GLU A 1 99 ? 55.116 13.085 -98.626 1.00 89.62 99 GLU A N 1
ATOM 759 C CA . GLU A 1 99 ? 55.609 11.838 -98.033 1.00 89.62 99 GLU A CA 1
ATOM 760 C C . GLU A 1 99 ? 56.033 12.037 -96.572 1.00 89.62 99 GLU A C 1
ATOM 762 O O . GLU A 1 99 ? 55.545 11.340 -95.680 1.00 89.62 99 GLU A O 1
ATOM 767 N N . LEU A 1 100 ? 56.848 13.061 -96.296 1.00 91.50 100 LEU A N 1
ATOM 768 C CA . LEU A 1 100 ? 57.277 13.383 -94.935 1.00 91.50 100 LEU A CA 1
ATOM 769 C C . LEU A 1 100 ? 56.096 13.781 -94.036 1.00 91.50 100 LEU A C 1
ATOM 771 O O . LEU A 1 100 ? 56.071 13.43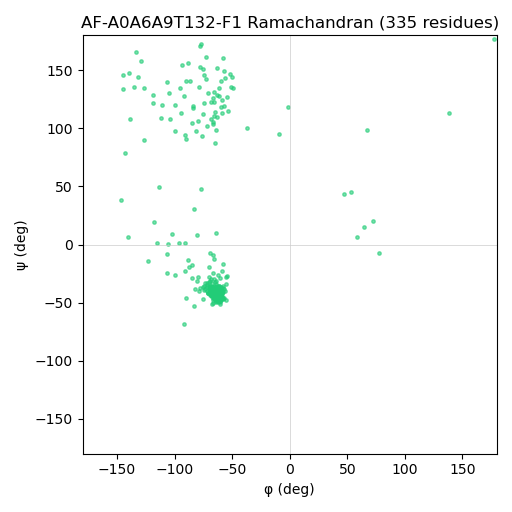3 -92.859 1.00 91.50 100 LEU A O 1
ATOM 775 N N . THR A 1 101 ? 55.106 14.509 -94.559 1.00 91.56 101 THR A N 1
ATOM 776 C CA . THR A 1 101 ? 53.917 14.897 -93.780 1.00 91.56 101 THR A CA 1
ATOM 777 C C . THR A 1 101 ? 53.071 13.678 -93.435 1.00 91.56 101 THR A C 1
ATOM 779 O O . THR A 1 101 ? 52.587 13.584 -92.306 1.00 91.56 101 THR A O 1
ATOM 782 N N . ALA A 1 102 ? 52.906 12.740 -94.370 1.00 88.88 102 ALA A N 1
ATOM 783 C CA . ALA A 1 102 ? 52.202 11.489 -94.119 1.00 88.88 102 ALA A CA 1
ATOM 784 C C . ALA A 1 102 ? 52.922 10.656 -93.047 1.00 88.88 102 ALA A C 1
ATOM 786 O O . ALA A 1 102 ? 52.282 10.218 -92.092 1.00 88.88 102 ALA A O 1
ATOM 787 N N . GLU A 1 103 ? 54.247 10.518 -93.150 1.00 89.44 103 GLU A N 1
ATOM 788 C CA . GLU A 1 103 ? 55.064 9.786 -92.177 1.00 89.44 103 GLU A CA 1
ATOM 789 C C . GLU A 1 103 ? 55.014 10.427 -90.782 1.00 89.44 103 GLU A C 1
ATOM 791 O O . GLU A 1 103 ? 54.757 9.743 -89.794 1.00 89.44 103 GLU A O 1
ATOM 796 N N . ILE A 1 104 ? 55.175 11.753 -90.689 1.00 88.69 104 ILE A N 1
ATOM 797 C CA . ILE A 1 104 ? 55.069 12.478 -89.414 1.00 88.69 104 ILE A CA 1
ATOM 798 C C . ILE A 1 104 ? 53.663 12.341 -88.825 1.00 88.69 104 ILE A C 1
ATOM 800 O O . ILE A 1 104 ? 53.523 12.161 -87.618 1.00 88.69 104 ILE A O 1
ATOM 804 N N . THR A 1 105 ? 52.616 12.432 -89.648 1.00 86.81 105 THR A N 1
ATOM 805 C CA . THR A 1 105 ? 51.230 12.318 -89.169 1.00 86.81 105 THR A CA 1
ATOM 806 C C . THR A 1 105 ? 50.958 10.931 -88.595 1.00 86.81 105 THR A C 1
ATOM 808 O O . THR A 1 105 ? 50.335 10.833 -87.539 1.00 86.81 105 THR A O 1
ATOM 811 N N . GLU A 1 106 ? 51.443 9.876 -89.249 1.00 85.56 106 GLU A N 1
ATOM 812 C CA . GLU A 1 106 ? 51.300 8.507 -88.753 1.00 85.56 106 GLU A CA 1
ATOM 813 C C . GLU A 1 106 ? 52.106 8.286 -87.467 1.00 85.56 106 GLU A C 1
ATOM 815 O O . GLU A 1 106 ? 51.563 7.789 -86.485 1.00 85.56 106 GLU A O 1
ATOM 820 N N . ALA A 1 107 ? 53.357 8.751 -87.418 1.00 83.00 107 ALA A N 1
ATOM 821 C CA . ALA A 1 107 ? 54.190 8.645 -86.221 1.00 83.00 107 ALA A CA 1
ATOM 822 C C . ALA A 1 107 ? 53.581 9.389 -85.018 1.00 83.00 107 ALA A C 1
ATOM 824 O O . ALA A 1 107 ? 53.573 8.874 -83.902 1.00 83.00 107 ALA A O 1
ATOM 825 N N . VAL A 1 108 ? 53.029 10.589 -85.237 1.00 83.31 108 VAL A N 1
ATOM 826 C CA . VAL A 1 108 ? 52.323 11.346 -84.190 1.00 83.31 108 VAL A CA 1
ATOM 827 C C . VAL A 1 108 ? 51.046 10.626 -83.763 1.00 83.31 108 VAL A C 1
ATOM 829 O O . VAL A 1 108 ? 50.713 10.630 -82.582 1.00 83.31 108 VAL A O 1
ATOM 832 N N . ARG A 1 109 ? 50.320 10.004 -84.696 1.00 80.31 109 ARG A N 1
ATOM 833 C CA . ARG A 1 109 ? 49.118 9.233 -84.373 1.00 80.31 109 ARG A CA 1
ATOM 834 C C . ARG A 1 109 ? 49.447 8.030 -83.489 1.00 80.31 109 ARG A C 1
ATOM 836 O O . ARG A 1 109 ? 48.771 7.834 -82.485 1.00 80.31 109 ARG A O 1
ATOM 843 N N . GLU A 1 110 ? 50.486 7.275 -83.825 1.00 78.19 110 GLU A N 1
ATOM 844 C CA . GLU A 1 110 ? 50.933 6.117 -83.045 1.00 78.19 110 GLU A CA 1
ATOM 845 C C . GLU A 1 110 ? 51.397 6.520 -81.633 1.00 78.19 110 GLU A C 1
ATOM 847 O O . GLU A 1 110 ? 51.022 5.872 -80.656 1.00 78.19 110 GLU A O 1
ATOM 852 N N . ASP A 1 111 ? 52.129 7.633 -81.502 1.00 76.88 111 ASP A N 1
ATOM 853 C CA . ASP A 1 111 ? 52.594 8.151 -80.204 1.00 76.88 111 ASP A CA 1
ATOM 854 C C . ASP A 1 111 ? 51.445 8.692 -79.332 1.00 76.88 111 ASP A C 1
ATOM 856 O O . ASP A 1 111 ? 51.494 8.591 -78.109 1.00 76.88 111 ASP A O 1
ATOM 860 N N . LEU A 1 112 ? 50.378 9.233 -79.937 1.00 73.06 112 LEU A N 1
ATOM 861 C CA . LEU A 1 112 ? 49.184 9.681 -79.210 1.00 73.06 112 LEU A CA 1
ATOM 862 C C . LEU A 1 112 ? 48.264 8.517 -78.814 1.00 73.06 112 LEU A C 1
ATOM 864 O O . LEU A 1 112 ? 47.744 8.517 -77.698 1.00 73.06 112 LEU A O 1
ATOM 868 N N . ASP A 1 113 ? 48.084 7.526 -79.690 1.00 72.19 113 ASP A N 1
ATOM 869 C CA . ASP A 1 113 ? 47.279 6.331 -79.405 1.00 72.19 113 ASP A CA 1
ATOM 870 C C . ASP A 1 113 ? 47.971 5.413 -78.369 1.00 72.19 113 ASP A C 1
ATOM 872 O O . ASP A 1 113 ? 47.293 4.722 -77.608 1.00 72.19 113 ASP A O 1
ATOM 876 N N . GLY A 1 114 ? 49.309 5.433 -78.295 1.00 66.31 114 GLY A N 1
ATOM 877 C CA . GLY A 1 114 ? 50.121 4.736 -77.284 1.00 66.31 114 GLY A CA 1
ATOM 878 C C . GLY A 1 114 ? 50.667 5.633 -76.165 1.00 66.31 114 GLY A C 1
ATOM 879 O O . GLY A 1 114 ? 51.523 5.202 -75.392 1.00 66.31 114 GLY A O 1
ATOM 880 N N . GLY A 1 115 ? 50.223 6.888 -76.107 1.00 71.19 115 GLY A N 1
ATOM 881 C CA . GLY A 1 115 ? 50.789 7.904 -75.230 1.00 71.19 115 GLY A CA 1
ATOM 882 C C . GLY A 1 115 ? 50.342 7.787 -73.768 1.00 71.19 115 GLY A C 1
ATOM 883 O O . GLY A 1 115 ? 49.388 7.077 -73.441 1.00 71.19 115 GLY A O 1
ATOM 884 N N . PRO A 1 116 ? 50.963 8.563 -72.862 1.00 72.50 116 PRO A N 1
ATOM 885 C CA . PRO A 1 116 ? 50.624 8.566 -71.435 1.00 72.50 116 PRO A CA 1
ATOM 886 C C . PRO A 1 116 ? 49.157 8.937 -71.147 1.00 72.50 116 PRO A C 1
ATOM 888 O O . PRO A 1 116 ? 48.627 8.567 -70.099 1.00 72.50 116 PRO A O 1
ATOM 891 N N . ASP A 1 117 ? 48.494 9.644 -72.067 1.00 78.81 117 ASP A N 1
ATOM 892 C CA . ASP A 1 117 ? 47.075 9.992 -71.961 1.00 78.81 117 ASP A CA 1
ATOM 893 C C . ASP A 1 117 ? 46.159 8.792 -72.254 1.00 78.81 117 ASP A C 1
ATOM 895 O O . ASP A 1 117 ? 45.148 8.620 -71.569 1.00 78.81 117 ASP A O 1
ATOM 899 N N . ALA A 1 118 ? 46.527 7.928 -73.208 1.00 78.12 118 ALA A N 1
ATOM 900 C CA . ALA A 1 118 ? 45.812 6.682 -73.488 1.00 78.12 118 ALA A CA 1
ATOM 901 C C . ALA A 1 118 ? 45.950 5.695 -72.315 1.00 78.12 118 ALA A C 1
ATOM 903 O O . ALA A 1 118 ? 44.958 5.109 -71.874 1.00 78.12 118 ALA A O 1
ATOM 904 N N . ASP A 1 119 ? 47.147 5.599 -71.729 1.00 83.12 119 ASP A N 1
ATOM 905 C CA . ASP A 1 119 ? 47.401 4.812 -70.516 1.00 83.12 119 ASP A CA 1
ATOM 906 C C . ASP A 1 119 ? 46.604 5.327 -69.306 1.00 83.12 119 ASP A C 1
ATOM 908 O O . ASP A 1 119 ? 46.057 4.546 -68.518 1.00 83.12 119 ASP A O 1
ATOM 912 N N . LEU A 1 120 ? 46.515 6.651 -69.134 1.00 86.44 120 LEU A N 1
ATOM 913 C CA . LEU A 1 120 ? 45.733 7.253 -68.057 1.00 86.44 120 LEU A CA 1
ATOM 914 C C . LEU A 1 120 ? 44.235 7.004 -68.247 1.00 86.44 120 LEU A C 1
ATOM 916 O O . LEU A 1 120 ? 43.559 6.683 -67.270 1.00 86.44 120 LEU A O 1
ATOM 920 N N . ALA A 1 121 ? 43.729 7.121 -69.477 1.00 86.69 121 ALA A N 1
ATOM 921 C CA . ALA A 1 121 ? 42.342 6.807 -69.801 1.00 86.69 121 ALA A CA 1
ATOM 922 C C . ALA A 1 121 ? 42.023 5.340 -69.482 1.00 86.69 121 ALA A C 1
ATOM 924 O O . ALA A 1 121 ? 41.074 5.074 -68.748 1.00 86.69 121 ALA A O 1
ATOM 925 N N . ALA A 1 122 ? 42.880 4.405 -69.903 1.00 87.94 122 ALA A N 1
ATOM 926 C CA . ALA A 1 122 ? 42.720 2.986 -69.593 1.00 87.94 122 ALA A CA 1
ATOM 927 C C . ALA A 1 122 ?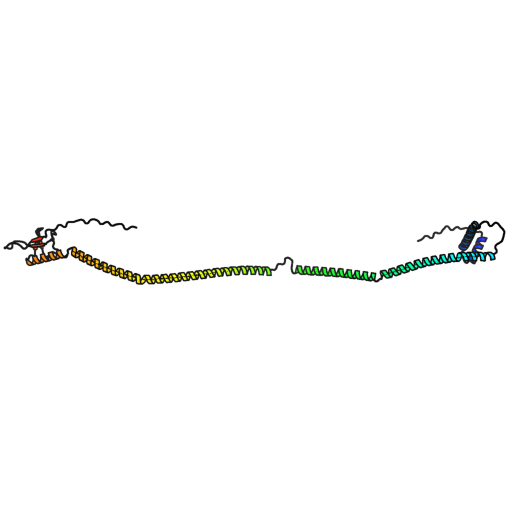 42.704 2.715 -68.077 1.00 87.94 122 ALA A C 1
ATOM 929 O O . ALA A 1 122 ? 41.879 1.949 -67.581 1.00 87.94 122 ALA A O 1
ATOM 930 N N . ARG A 1 123 ? 43.576 3.383 -67.311 1.00 91.75 123 ARG A N 1
ATOM 931 C CA . ARG A 1 123 ? 43.616 3.252 -65.847 1.00 91.75 123 ARG A CA 1
ATOM 932 C C . ARG A 1 123 ? 42.399 3.875 -65.159 1.00 91.75 123 ARG A C 1
ATOM 934 O O . ARG A 1 123 ? 41.965 3.365 -64.126 1.00 91.75 123 ARG A O 1
ATOM 941 N N . ILE A 1 124 ? 41.873 4.982 -65.683 1.00 94.50 124 ILE A N 1
ATOM 942 C CA . ILE A 1 124 ? 40.623 5.580 -65.199 1.00 94.50 124 ILE A CA 1
ATOM 943 C C . ILE A 1 124 ? 39.471 4.617 -65.461 1.00 94.50 124 ILE A C 1
ATOM 945 O O . ILE A 1 124 ? 38.717 4.342 -64.535 1.00 94.50 124 ILE A O 1
ATOM 949 N N . ASP A 1 125 ? 39.381 4.050 -66.662 1.00 93.88 125 ASP A N 1
ATOM 950 C CA . ASP A 1 125 ? 38.339 3.085 -67.014 1.00 93.88 125 ASP A CA 1
ATOM 951 C C . ASP A 1 125 ? 38.391 1.842 -66.114 1.00 93.88 125 ASP A C 1
ATOM 953 O O . ASP A 1 125 ? 37.357 1.387 -65.618 1.00 93.88 125 ASP A O 1
ATOM 957 N N . GLU A 1 126 ? 39.591 1.324 -65.833 1.00 96.06 126 GLU A N 1
ATOM 958 C CA . GLU A 1 126 ? 39.783 0.212 -64.899 1.00 96.06 126 GLU A CA 1
ATOM 959 C C . GLU A 1 126 ? 39.363 0.583 -63.470 1.00 96.06 126 GLU A C 1
ATOM 961 O O . GLU A 1 126 ? 38.636 -0.169 -62.819 1.00 96.06 126 GLU A O 1
ATOM 966 N N . LEU A 1 127 ? 39.755 1.764 -62.987 1.00 96.69 127 LEU A N 1
ATOM 967 C CA . LEU A 1 127 ? 39.389 2.232 -61.653 1.00 96.69 127 LEU A CA 1
ATOM 968 C C . LEU A 1 127 ? 37.880 2.491 -61.534 1.00 96.69 127 LEU A C 1
ATOM 970 O O . LEU A 1 127 ? 37.273 2.182 -60.511 1.00 96.69 127 LEU A O 1
ATOM 974 N N . GLU A 1 128 ? 37.250 3.035 -62.571 1.00 97.19 128 GLU A N 1
ATOM 975 C CA . GLU A 1 128 ? 35.802 3.203 -62.621 1.00 97.19 128 GLU A CA 1
ATOM 976 C C . GLU A 1 128 ? 35.076 1.856 -62.623 1.00 97.19 128 GLU A C 1
ATOM 978 O O . GLU A 1 128 ? 34.045 1.720 -61.961 1.00 97.19 128 GLU A O 1
ATOM 983 N N . ALA A 1 129 ? 35.588 0.859 -63.349 1.00 96.56 129 ALA A N 1
ATOM 984 C CA . ALA A 1 129 ? 35.049 -0.495 -63.323 1.00 96.56 129 ALA A CA 1
ATOM 985 C C . ALA A 1 129 ? 35.163 -1.105 -61.918 1.00 96.56 129 ALA A C 1
ATOM 987 O O . ALA A 1 129 ? 34.166 -1.600 -61.391 1.00 96.56 129 ALA A O 1
ATOM 988 N N . GLN A 1 130 ? 36.327 -0.964 -61.280 1.00 96.88 130 GLN A N 1
ATOM 989 C CA . GLN A 1 130 ? 36.555 -1.403 -59.905 1.00 96.88 130 GLN A CA 1
ATOM 990 C C . GLN A 1 130 ? 35.607 -0.712 -58.914 1.00 96.88 130 GLN A C 1
ATOM 992 O O . GLN A 1 130 ? 34.973 -1.379 -58.102 1.00 96.88 130 GLN A O 1
ATOM 997 N N . TYR A 1 131 ? 35.432 0.611 -58.996 1.00 97.56 131 TYR A N 1
ATOM 998 C CA . TYR A 1 131 ? 34.504 1.324 -58.115 1.00 97.56 131 TYR A CA 1
ATOM 999 C C . TYR A 1 131 ? 33.048 0.902 -58.317 1.00 97.56 131 TYR A C 1
ATOM 1001 O O . TYR A 1 131 ? 32.293 0.848 -57.347 1.00 97.56 131 TYR A O 1
ATOM 1009 N N . ARG A 1 132 ? 32.628 0.619 -59.557 1.00 97.44 132 ARG A N 1
ATOM 1010 C CA . ARG A 1 132 ? 31.279 0.095 -59.825 1.00 97.44 132 ARG A CA 1
ATOM 1011 C C . ARG A 1 132 ? 31.088 -1.268 -59.156 1.00 97.44 132 ARG A C 1
ATOM 1013 O O . ARG A 1 132 ? 30.065 -1.465 -58.507 1.00 97.44 132 ARG A O 1
ATOM 1020 N N . GLU A 1 133 ? 32.079 -2.151 -59.248 1.00 97.69 133 GLU A N 1
ATOM 1021 C CA . GLU A 1 133 ? 32.064 -3.461 -58.587 1.00 97.69 133 GLU A CA 1
ATOM 1022 C C . GLU A 1 133 ? 32.031 -3.338 -57.054 1.00 97.69 133 GLU A C 1
ATOM 1024 O O . GLU A 1 133 ? 31.175 -3.941 -56.407 1.00 97.69 133 GLU A O 1
ATOM 1029 N N . ASP A 1 134 ? 32.876 -2.483 -56.471 1.00 97.69 134 ASP A N 1
ATOM 1030 C CA . ASP A 1 134 ? 32.906 -2.234 -55.024 1.00 97.69 134 ASP A CA 1
ATOM 1031 C C . ASP A 1 134 ? 31.571 -1.668 -54.507 1.00 97.69 134 ASP A C 1
ATOM 1033 O O . ASP A 1 134 ? 31.087 -2.045 -53.435 1.00 97.69 134 ASP A O 1
ATOM 1037 N N . LEU A 1 135 ? 30.947 -0.754 -55.259 1.00 98.06 135 LEU A N 1
ATOM 1038 C CA . LEU A 1 135 ? 29.635 -0.205 -54.909 1.00 98.06 135 LEU A CA 1
ATOM 1039 C C . LEU A 1 135 ? 28.542 -1.275 -54.949 1.00 98.06 135 LEU A C 1
ATOM 1041 O O . LEU A 1 135 ? 27.665 -1.280 -54.076 1.00 98.06 135 LEU A O 1
ATOM 1045 N N . ASP A 1 136 ? 28.593 -2.179 -55.926 1.00 97.69 136 ASP A N 1
ATOM 1046 C CA . ASP A 1 136 ? 27.661 -3.297 -56.019 1.00 97.69 136 ASP A CA 1
ATOM 1047 C C . ASP A 1 136 ? 27.865 -4.306 -54.872 1.00 97.69 136 ASP A C 1
ATOM 1049 O O . ASP A 1 136 ? 26.871 -4.723 -54.265 1.00 97.69 136 ASP A O 1
ATOM 1053 N N . ASP A 1 137 ? 29.107 -4.607 -54.468 1.00 98.12 137 ASP A N 1
ATOM 1054 C CA . ASP A 1 137 ? 29.394 -5.455 -53.296 1.00 98.12 137 ASP A CA 1
ATOM 1055 C C . ASP A 1 137 ? 28.887 -4.819 -51.992 1.00 98.12 137 ASP A C 1
ATOM 1057 O O . ASP A 1 137 ? 28.173 -5.450 -51.203 1.00 98.12 137 ASP A O 1
ATOM 1061 N N . VAL A 1 138 ? 29.166 -3.528 -51.773 1.00 98.38 138 VAL A N 1
ATOM 1062 C CA . VAL A 1 138 ? 28.663 -2.801 -50.595 1.00 98.38 138 VAL A CA 1
ATOM 1063 C C . VAL A 1 138 ? 27.138 -2.801 -50.573 1.00 98.38 138 VAL A C 1
ATOM 1065 O O . VAL A 1 138 ? 26.531 -3.025 -49.518 1.00 98.38 138 VAL A O 1
ATOM 1068 N N . ARG A 1 139 ? 26.494 -2.585 -51.722 1.00 97.69 139 ARG A N 1
ATOM 1069 C CA . ARG A 1 139 ? 25.037 -2.639 -51.838 1.00 97.69 139 ARG A CA 1
ATOM 1070 C C . ARG A 1 139 ? 24.511 -4.025 -51.486 1.00 97.69 139 ARG A C 1
ATOM 1072 O O . ARG A 1 139 ? 23.552 -4.122 -50.715 1.00 97.69 139 ARG A O 1
ATOM 1079 N N . GLU A 1 140 ? 25.122 -5.087 -52.004 1.00 97.88 140 GLU A N 1
ATOM 1080 C CA . GLU A 1 140 ? 24.731 -6.454 -51.669 1.00 97.88 140 GLU A CA 1
ATOM 1081 C C . GLU A 1 140 ? 24.888 -6.717 -50.166 1.00 97.88 140 GLU A C 1
ATOM 1083 O O . GLU A 1 140 ? 23.968 -7.230 -49.520 1.00 97.88 140 GLU A O 1
ATOM 1088 N N . LYS A 1 141 ? 26.007 -6.288 -49.577 1.00 97.56 141 LYS A N 1
ATOM 1089 C CA . LYS A 1 141 ? 26.281 -6.420 -48.146 1.00 97.56 141 LYS A CA 1
ATOM 1090 C C . LYS A 1 141 ? 25.260 -5.678 -47.288 1.00 97.56 141 LYS A C 1
ATOM 1092 O O . LYS A 1 141 ? 24.777 -6.244 -46.311 1.00 97.56 141 LYS A O 1
ATOM 1097 N N . ILE A 1 142 ? 24.888 -4.448 -47.643 1.00 97.81 142 ILE A N 1
ATOM 1098 C CA . ILE A 1 142 ? 23.860 -3.681 -46.922 1.00 97.81 142 ILE A CA 1
ATOM 1099 C C . ILE A 1 142 ? 22.510 -4.385 -47.016 1.00 97.81 142 ILE A C 1
ATOM 1101 O O . ILE A 1 142 ? 21.824 -4.533 -46.005 1.00 97.81 142 ILE A O 1
ATOM 1105 N N . ILE A 1 143 ? 22.131 -4.862 -48.204 1.00 96.88 143 ILE A N 1
ATOM 1106 C CA . ILE A 1 143 ? 20.885 -5.611 -48.383 1.00 96.88 143 ILE A CA 1
ATOM 1107 C C . ILE A 1 143 ? 20.904 -6.883 -47.528 1.00 96.88 143 ILE A C 1
ATOM 1109 O O . ILE A 1 143 ? 19.897 -7.202 -46.896 1.00 96.88 143 ILE A O 1
ATOM 1113 N N . ARG A 1 144 ? 22.035 -7.594 -47.477 1.00 96.38 144 ARG A N 1
ATOM 1114 C CA . ARG A 1 144 ? 22.224 -8.780 -46.635 1.00 96.38 144 ARG A CA 1
ATOM 1115 C C . ARG A 1 144 ? 22.063 -8.441 -45.156 1.00 96.38 144 ARG A C 1
ATOM 1117 O O . ARG A 1 144 ? 21.230 -9.050 -44.502 1.00 96.38 144 ARG A O 1
ATOM 1124 N N . VAL A 1 145 ? 22.758 -7.418 -44.657 1.00 96.44 145 VAL A N 1
ATOM 1125 C CA . VAL A 1 145 ? 22.645 -6.966 -43.259 1.00 96.44 145 VAL A CA 1
ATOM 1126 C C . VAL A 1 145 ? 21.219 -6.540 -42.926 1.00 96.44 145 VAL A C 1
ATOM 1128 O O . VAL A 1 145 ? 20.715 -6.908 -41.873 1.00 96.44 145 VAL A O 1
ATOM 1131 N N . LYS A 1 146 ? 20.544 -5.810 -43.818 1.00 90.69 146 LYS A N 1
ATOM 1132 C CA . LYS A 1 146 ? 19.145 -5.408 -43.637 1.00 90.69 146 LYS A CA 1
ATOM 1133 C C . LYS A 1 146 ? 18.229 -6.623 -43.563 1.00 90.69 146 LYS A C 1
ATOM 1135 O O . LYS A 1 146 ? 17.389 -6.689 -42.678 1.00 90.69 146 LYS A O 1
ATOM 1140 N N . ARG A 1 147 ? 18.390 -7.599 -44.462 1.00 90.50 147 ARG A N 1
ATOM 1141 C CA . ARG A 1 147 ? 17.617 -8.851 -44.421 1.00 90.50 147 ARG A CA 1
ATOM 1142 C C . ARG A 1 147 ? 17.891 -9.644 -43.146 1.00 90.50 147 ARG A C 1
ATOM 1144 O O . ARG A 1 147 ? 16.944 -10.133 -42.545 1.00 90.50 147 ARG A O 1
ATOM 1151 N N . ASP A 1 148 ? 19.146 -9.736 -42.719 1.00 91.38 148 ASP A N 1
ATOM 1152 C CA . ASP A 1 148 ? 19.526 -10.422 -41.484 1.00 91.38 148 ASP A CA 1
ATOM 1153 C C . ASP A 1 148 ? 18.963 -9.704 -40.252 1.00 91.38 148 ASP A C 1
ATOM 1155 O O . ASP A 1 148 ? 18.474 -10.355 -39.333 1.00 91.38 148 ASP A O 1
ATOM 1159 N N . ALA A 1 149 ? 19.007 -8.370 -40.226 1.00 88.12 149 ALA A N 1
ATOM 1160 C CA . ALA A 1 149 ? 18.435 -7.553 -39.161 1.00 88.12 149 ALA A CA 1
ATOM 1161 C C . ALA A 1 149 ? 16.908 -7.706 -39.107 1.00 88.12 149 ALA A C 1
ATOM 1163 O O . ALA A 1 149 ? 16.378 -8.036 -38.051 1.00 88.12 149 ALA A O 1
ATOM 1164 N N . ASP A 1 150 ? 16.221 -7.578 -40.245 1.00 85.62 150 ASP A N 1
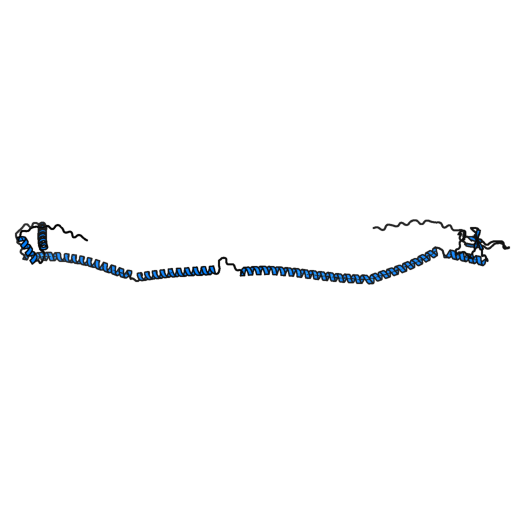ATOM 1165 C CA . ASP A 1 150 ? 14.772 -7.783 -40.353 1.00 85.62 150 ASP A CA 1
ATOM 1166 C C . ASP A 1 150 ? 14.363 -9.217 -39.990 1.00 85.62 150 ASP A C 1
ATOM 1168 O O . ASP A 1 150 ? 13.302 -9.433 -39.411 1.00 85.62 150 ASP A O 1
ATOM 1172 N N . SER A 1 151 ? 15.191 -10.214 -40.323 1.00 85.50 151 SER A N 1
ATOM 1173 C CA . SER A 1 151 ? 14.948 -11.609 -39.947 1.00 85.50 151 SER A CA 1
ATOM 1174 C C . SER A 1 151 ? 15.130 -11.841 -38.450 1.00 85.50 151 SER A C 1
ATOM 1176 O O . SER A 1 151 ? 14.476 -12.724 -37.899 1.00 85.50 151 SER A O 1
ATOM 1178 N N . LYS A 1 152 ? 16.040 -11.109 -37.801 1.00 84.56 152 LYS A N 1
ATOM 1179 C CA . LYS A 1 152 ? 16.290 -11.212 -36.356 1.00 84.56 152 LYS A CA 1
ATOM 1180 C C . LYS A 1 152 ? 15.275 -10.428 -35.534 1.00 84.56 152 LYS A C 1
ATOM 1182 O O . LYS A 1 152 ? 14.980 -10.828 -34.416 1.00 84.56 152 LYS A O 1
ATOM 1187 N N . ALA A 1 153 ? 14.762 -9.335 -36.080 1.00 79.25 153 ALA A N 1
ATOM 1188 C CA . ALA A 1 153 ? 13.812 -8.454 -35.424 1.00 79.25 153 ALA A CA 1
ATOM 1189 C C . ALA A 1 153 ? 12.796 -7.935 -36.454 1.00 79.25 153 ALA A C 1
ATOM 1191 O O . ALA A 1 153 ? 12.921 -6.804 -36.932 1.00 79.25 153 ALA A O 1
ATOM 1192 N N . PRO A 1 154 ? 11.787 -8.747 -36.825 1.00 81.38 154 PRO A N 1
ATOM 1193 C CA . PRO A 1 154 ? 10.700 -8.291 -37.682 1.00 81.38 154 PRO A CA 1
ATOM 1194 C C . PRO A 1 154 ? 10.065 -7.011 -37.131 1.00 81.38 154 PRO A C 1
ATOM 1196 O O . PRO A 1 154 ? 9.937 -6.854 -35.920 1.00 81.38 154 PRO A O 1
ATOM 1199 N N . ALA A 1 155 ? 9.596 -6.113 -37.998 1.00 74.56 155 ALA A N 1
ATOM 1200 C CA . ALA A 1 155 ? 9.038 -4.820 -37.577 1.00 74.56 155 ALA A CA 1
ATOM 1201 C C . ALA A 1 155 ? 7.837 -4.915 -36.607 1.00 74.56 155 ALA A C 1
ATOM 1203 O O . ALA A 1 155 ? 7.496 -3.927 -35.967 1.00 74.56 155 ALA A O 1
ATOM 1204 N N . GLY A 1 156 ? 7.199 -6.085 -36.505 1.00 73.81 156 GLY A N 1
ATOM 1205 C CA . GLY A 1 156 ? 6.118 -6.369 -35.559 1.00 73.81 156 GLY A CA 1
ATOM 1206 C C . GLY A 1 156 ? 6.442 -7.470 -34.550 1.00 73.81 156 GLY A C 1
ATOM 1207 O O . GLY A 1 156 ? 5.509 -8.075 -34.033 1.00 73.81 156 GLY A O 1
ATOM 1208 N N . HIS A 1 157 ? 7.720 -7.802 -34.320 1.00 78.06 157 HIS A N 1
ATOM 1209 C CA . HIS A 1 157 ? 8.047 -8.719 -33.230 1.00 78.06 157 HIS A CA 1
ATOM 1210 C C . HIS A 1 157 ? 7.650 -8.076 -31.900 1.00 78.06 157 HIS A C 1
ATOM 1212 O O . HIS A 1 157 ? 7.962 -6.914 -31.640 1.00 78.06 157 HIS A O 1
ATOM 1218 N N . GLY A 1 158 ? 6.894 -8.826 -31.105 1.00 78.00 158 GLY A N 1
ATOM 1219 C CA . GLY A 1 158 ? 6.597 -8.455 -29.734 1.00 78.00 158 GLY A CA 1
ATOM 1220 C C . GLY A 1 158 ? 7.791 -8.735 -28.832 1.00 78.00 158 GLY A C 1
ATOM 1221 O O . GLY A 1 158 ? 8.780 -9.356 -29.232 1.00 78.00 158 GLY A O 1
ATOM 1222 N N . HIS A 1 159 ? 7.660 -8.291 -27.595 1.00 83.69 159 HIS A N 1
ATOM 1223 C CA . HIS A 1 159 ? 8.591 -8.592 -26.524 1.00 83.69 159 HIS A CA 1
ATOM 1224 C C . HIS A 1 159 ? 7.778 -9.156 -25.364 1.00 83.69 159 HIS A C 1
ATOM 1226 O O . HIS A 1 159 ? 7.308 -8.406 -24.507 1.00 83.69 159 HIS A O 1
ATOM 1232 N N . ASP A 1 160 ? 7.607 -10.477 -25.344 1.00 85.56 160 ASP A N 1
ATOM 1233 C CA . ASP A 1 160 ? 6.872 -11.190 -24.293 1.00 85.56 160 ASP A CA 1
ATOM 1234 C C . ASP A 1 160 ? 7.437 -10.868 -22.895 1.00 85.56 160 ASP A C 1
ATOM 1236 O O . ASP A 1 160 ? 6.729 -10.889 -21.888 1.00 85.56 160 ASP A O 1
ATOM 1240 N N . GLU A 1 161 ? 8.730 -10.538 -22.811 1.00 86.38 161 GLU A N 1
ATOM 1241 C CA . GLU A 1 161 ? 9.375 -10.084 -21.585 1.00 86.38 161 GLU A CA 1
ATOM 1242 C C . GLU A 1 161 ? 8.849 -8.728 -21.101 1.00 86.38 161 GLU A C 1
ATOM 1244 O O . GLU A 1 161 ? 8.688 -8.554 -19.894 1.00 86.38 161 GLU A O 1
ATOM 1249 N N . PHE A 1 162 ? 8.557 -7.786 -22.006 1.00 86.62 162 PHE A N 1
ATOM 1250 C CA . PHE A 1 162 ? 7.946 -6.506 -21.636 1.00 86.62 162 PHE A CA 1
ATOM 1251 C C . PHE A 1 162 ? 6.485 -6.696 -21.234 1.00 86.62 162 PHE A C 1
ATOM 1253 O O . PHE A 1 162 ? 6.082 -6.157 -20.209 1.00 86.62 162 PHE A O 1
ATOM 1260 N N . GLU A 1 163 ? 5.733 -7.553 -21.929 1.00 88.88 163 GLU A N 1
ATOM 1261 C CA . GLU A 1 163 ? 4.370 -7.914 -21.509 1.00 88.88 163 GLU A CA 1
ATOM 1262 C C . GLU A 1 163 ? 4.362 -8.560 -20.113 1.00 88.88 163 GLU A C 1
ATOM 1264 O O . GLU A 1 163 ? 3.505 -8.271 -19.277 1.00 88.88 163 GLU A O 1
ATOM 1269 N N . ARG A 1 164 ? 5.358 -9.405 -19.811 1.00 92.44 164 ARG A N 1
ATOM 1270 C CA . ARG A 1 164 ? 5.535 -9.974 -18.470 1.00 92.44 164 ARG A CA 1
ATOM 1271 C C . ARG A 1 164 ? 5.856 -8.898 -17.432 1.00 92.44 164 ARG A C 1
ATOM 1273 O O . ARG A 1 164 ? 5.377 -9.015 -16.307 1.00 92.44 164 ARG A O 1
ATOM 1280 N N . ILE A 1 165 ? 6.666 -7.895 -17.767 1.00 95.94 165 ILE A N 1
ATOM 1281 C CA . ILE A 1 165 ? 6.963 -6.779 -16.858 1.00 95.94 165 ILE A CA 1
ATOM 1282 C C . ILE A 1 165 ? 5.693 -5.972 -16.581 1.00 95.94 165 ILE A C 1
ATOM 1284 O O . ILE A 1 165 ? 5.381 -5.761 -15.415 1.00 95.94 165 ILE A O 1
ATOM 1288 N N . GLU A 1 166 ? 4.913 -5.623 -17.606 1.00 94.81 166 GLU A N 1
ATOM 1289 C CA . GLU A 1 166 ? 3.628 -4.928 -17.439 1.00 94.81 166 GLU A CA 1
ATOM 1290 C C . GLU A 1 166 ? 2.648 -5.740 -16.573 1.00 94.81 166 GLU A C 1
ATOM 1292 O O . GLU A 1 166 ? 1.975 -5.196 -15.695 1.00 94.81 166 GLU A O 1
ATOM 1297 N N . ALA A 1 167 ? 2.602 -7.064 -16.756 1.00 95.38 167 ALA A N 1
ATOM 1298 C CA . ALA A 1 167 ? 1.802 -7.947 -15.909 1.00 95.38 167 ALA A CA 1
ATOM 1299 C C . ALA A 1 167 ? 2.281 -7.943 -14.445 1.00 95.38 167 ALA A C 1
ATOM 1301 O O . ALA A 1 167 ? 1.460 -7.904 -13.529 1.00 95.38 167 ALA A O 1
ATOM 1302 N N . ILE A 1 168 ? 3.599 -7.950 -14.216 1.00 97.19 168 ILE A N 1
ATOM 1303 C CA . ILE A 1 168 ? 4.186 -7.856 -12.872 1.00 97.19 168 ILE A CA 1
ATOM 1304 C C . ILE A 1 168 ? 3.875 -6.497 -12.237 1.00 97.19 168 ILE A C 1
ATOM 1306 O O . ILE A 1 168 ? 3.534 -6.454 -11.059 1.00 97.19 168 ILE A O 1
ATOM 1310 N N . GLU A 1 169 ? 3.955 -5.398 -12.986 1.00 98.06 169 GLU A N 1
ATOM 1311 C CA . GLU A 1 169 ? 3.592 -4.061 -12.500 1.00 98.06 169 GLU A CA 1
ATOM 1312 C C . GLU A 1 169 ? 2.117 -4.004 -12.085 1.00 98.06 169 GLU A C 1
ATOM 1314 O O . GLU A 1 169 ? 1.799 -3.558 -10.982 1.00 98.06 169 GLU A O 1
ATOM 1319 N N . ALA A 1 170 ? 1.217 -4.558 -12.901 1.00 97.81 170 ALA A N 1
ATOM 1320 C CA . ALA A 1 170 ? -0.200 -4.658 -12.558 1.00 97.81 170 ALA A CA 1
ATOM 1321 C C . ALA A 1 170 ? -0.448 -5.514 -11.298 1.00 97.81 170 ALA A C 1
ATOM 1323 O O . ALA A 1 170 ? -1.329 -5.202 -10.484 1.00 97.81 170 ALA A O 1
ATOM 1324 N N . ASP A 1 171 ? 0.325 -6.587 -11.112 1.00 98.38 171 ASP A N 1
ATOM 1325 C CA . ASP A 1 171 ? 0.268 -7.418 -9.909 1.00 98.38 171 ASP A CA 1
ATOM 1326 C C . ASP A 1 171 ? 0.818 -6.689 -8.673 1.00 98.38 171 ASP A C 1
ATOM 1328 O O . ASP A 1 171 ? 0.227 -6.796 -7.593 1.00 98.38 171 ASP A O 1
ATOM 1332 N N . LEU A 1 172 ? 1.894 -5.908 -8.812 1.00 98.50 172 LEU A N 1
ATOM 1333 C CA . LEU A 1 172 ? 2.433 -5.066 -7.740 1.00 98.50 172 LEU A CA 1
ATOM 1334 C C . LEU A 1 172 ? 1.422 -4.001 -7.306 1.00 98.50 172 LEU A C 1
ATOM 1336 O O . LEU A 1 172 ? 1.169 -3.872 -6.109 1.00 98.50 172 LEU A O 1
ATOM 1340 N N . ASP A 1 173 ? 0.760 -3.330 -8.249 1.00 98.56 173 ASP A N 1
ATOM 1341 C CA . ASP A 1 173 ? -0.320 -2.379 -7.961 1.00 98.56 173 ASP A CA 1
ATOM 1342 C C . ASP A 1 173 ? -1.472 -3.039 -7.192 1.00 98.56 173 ASP A C 1
ATOM 1344 O O . ASP A 1 173 ? -2.031 -2.477 -6.244 1.00 98.56 173 ASP A O 1
ATOM 1348 N N . ARG A 1 174 ? -1.848 -4.264 -7.582 1.00 98.44 174 ARG A N 1
ATOM 1349 C CA . ARG A 1 174 ? -2.884 -5.033 -6.881 1.00 98.44 174 ARG A CA 1
ATOM 1350 C C . ARG A 1 174 ? -2.444 -5.398 -5.463 1.00 98.44 174 ARG A C 1
ATOM 1352 O O . ARG A 1 174 ? -3.262 -5.316 -4.544 1.00 98.44 174 ARG A O 1
ATOM 1359 N N . LEU A 1 175 ? -1.197 -5.829 -5.279 1.00 98.38 175 LEU A N 1
ATOM 1360 C CA . LEU A 1 175 ? -0.649 -6.159 -3.963 1.00 98.38 175 LEU A CA 1
ATOM 1361 C C . LEU A 1 175 ? -0.565 -4.923 -3.066 1.00 98.38 175 LEU A C 1
ATOM 1363 O O . LEU A 1 175 ? -0.936 -5.012 -1.898 1.00 98.38 175 LEU A O 1
ATOM 1367 N N . GLN A 1 176 ? -0.173 -3.775 -3.616 1.00 98.50 176 GLN A N 1
ATOM 1368 C CA . GLN A 1 176 ? -0.131 -2.514 -2.886 1.00 98.50 176 GLN A CA 1
ATOM 1369 C C . GLN A 1 176 ? -1.524 -2.102 -2.396 1.00 98.50 176 GLN A C 1
ATOM 1371 O O . GLN A 1 176 ? -1.704 -1.887 -1.203 1.00 98.50 176 GLN A O 1
ATOM 1376 N N . ARG A 1 177 ? -2.551 -2.137 -3.259 1.00 98.50 177 ARG A N 1
ATOM 1377 C CA . ARG A 1 177 ? -3.942 -1.850 -2.844 1.00 98.50 177 ARG A CA 1
ATOM 1378 C C . ARG A 1 177 ? -4.439 -2.780 -1.736 1.00 98.50 177 ARG A C 1
ATOM 1380 O O . ARG A 1 177 ? -5.205 -2.363 -0.872 1.00 98.50 177 ARG A O 1
ATOM 1387 N N . ARG A 1 178 ? -4.029 -4.054 -1.759 1.00 98.50 178 ARG A N 1
ATOM 1388 C CA . ARG A 1 178 ? -4.352 -5.003 -0.682 1.00 98.50 178 ARG A CA 1
ATOM 1389 C C . ARG A 1 178 ? -3.632 -4.651 0.615 1.00 98.50 178 ARG A C 1
ATOM 1391 O O . ARG A 1 178 ? -4.239 -4.775 1.671 1.00 98.50 178 ARG A O 1
ATOM 1398 N N . ALA A 1 179 ? -2.369 -4.237 0.549 1.00 98.50 179 ALA A N 1
ATOM 1399 C CA . ALA A 1 179 ? -1.626 -3.791 1.723 1.00 98.50 179 ALA A CA 1
ATOM 1400 C C . ALA A 1 179 ? -2.286 -2.557 2.358 1.00 98.50 179 ALA A C 1
ATOM 1402 O O . ALA A 1 179 ? -2.510 -2.557 3.565 1.00 98.50 179 ALA A O 1
ATOM 1403 N N . ASP A 1 180 ? -2.703 -1.585 1.543 1.00 98.56 180 ASP A N 1
ATOM 1404 C CA . ASP A 1 180 ? -3.428 -0.397 2.008 1.00 98.56 180 ASP A CA 1
ATOM 1405 C C . ASP A 1 180 ? -4.765 -0.775 2.673 1.00 98.56 180 ASP A C 1
ATOM 1407 O O . ASP A 1 180 ? -5.099 -0.280 3.746 1.00 98.56 180 ASP A O 1
ATOM 1411 N N . GLN A 1 181 ? -5.511 -1.721 2.088 1.00 98.31 181 GLN A N 1
ATOM 1412 C CA . GLN A 1 181 ? -6.738 -2.248 2.697 1.00 98.31 181 GLN A CA 1
ATOM 1413 C C . GLN A 1 181 ? -6.471 -2.949 4.037 1.00 98.31 181 GLN A C 1
ATOM 1415 O O . GLN A 1 181 ? -7.265 -2.828 4.967 1.00 98.31 181 GLN A O 1
ATOM 1420 N N . HIS A 1 182 ? -5.381 -3.710 4.143 1.00 98.44 182 HIS A N 1
ATOM 1421 C CA . HIS A 1 182 ? -5.006 -4.356 5.398 1.00 98.44 182 HIS A CA 1
ATOM 1422 C C . HIS A 1 182 ? -4.597 -3.344 6.471 1.00 98.44 182 HIS A C 1
ATOM 1424 O O . HIS A 1 182 ? -4.882 -3.591 7.639 1.00 98.44 182 HIS A O 1
ATOM 1430 N N . ALA A 1 183 ? -3.982 -2.221 6.090 1.00 98.25 183 ALA A N 1
ATOM 1431 C CA . ALA A 1 183 ? -3.691 -1.128 7.010 1.00 98.25 183 ALA A CA 1
ATOM 1432 C C . ALA A 1 183 ? -4.986 -0.498 7.555 1.00 98.25 183 ALA A C 1
ATOM 1434 O O . ALA A 1 183 ? -5.149 -0.449 8.768 1.00 98.25 183 ALA A O 1
ATOM 1435 N N . ASP A 1 184 ? -5.954 -0.162 6.689 1.00 98.31 184 ASP A N 1
ATOM 1436 C CA . ASP A 1 184 ? -7.277 0.354 7.108 1.00 98.31 184 ASP A CA 1
ATOM 1437 C C . ASP A 1 184 ? -8.015 -0.626 8.036 1.00 98.31 184 ASP A C 1
ATOM 1439 O O . ASP A 1 184 ? -8.616 -0.232 9.033 1.00 98.31 184 ASP A O 1
ATOM 1443 N N . LEU A 1 185 ? -7.954 -1.929 7.740 1.00 98.31 185 LEU A N 1
ATOM 1444 C CA . LEU A 1 185 ? -8.511 -2.952 8.628 1.00 98.31 185 LEU A CA 1
ATOM 1445 C C . LEU A 1 185 ? -7.776 -3.021 9.970 1.00 98.31 185 LEU A C 1
ATOM 1447 O O . LEU A 1 185 ? -8.421 -3.253 10.988 1.00 98.31 185 LEU A O 1
ATOM 1451 N N . GLY A 1 186 ? -6.455 -2.838 9.976 1.00 98.44 186 GLY A N 1
ATOM 1452 C CA . GLY A 1 186 ? -5.654 -2.768 11.196 1.00 98.44 186 GLY A CA 1
ATOM 1453 C C . GLY A 1 186 ? -6.071 -1.599 12.084 1.00 98.44 186 GLY A C 1
ATOM 1454 O O . GLY A 1 186 ? -6.298 -1.803 13.274 1.00 98.44 186 GLY A O 1
ATOM 1455 N N . ASP A 1 187 ? -6.262 -0.419 11.492 1.00 98.56 187 ASP A N 1
ATOM 1456 C CA . ASP A 1 187 ? -6.722 0.778 12.203 1.00 98.56 187 ASP A CA 1
ATOM 1457 C C . ASP A 1 187 ? -8.116 0.555 12.815 1.00 98.56 187 ASP A C 1
ATOM 1459 O O . ASP A 1 187 ? -8.314 0.777 14.007 1.00 98.56 187 ASP A O 1
ATOM 1463 N N . ARG A 1 188 ? -9.062 -0.015 12.053 1.00 98.50 188 ARG A N 1
ATOM 1464 C CA . ARG A 1 188 ? -10.401 -0.364 12.573 1.00 98.50 188 ARG A CA 1
ATOM 1465 C C . ARG A 1 188 ? -10.362 -1.369 13.719 1.00 98.50 188 ARG A C 1
ATOM 1467 O O . ARG A 1 188 ? -11.201 -1.306 14.611 1.00 98.50 188 ARG A O 1
ATOM 1474 N N . VAL A 1 189 ? -9.453 -2.343 13.666 1.00 98.75 189 VAL A N 1
ATOM 1475 C CA . VAL A 1 189 ? -9.294 -3.320 14.751 1.00 98.75 189 VAL A CA 1
ATOM 1476 C C . VAL A 1 189 ? -8.761 -2.632 16.004 1.00 98.75 189 VAL A C 1
ATOM 1478 O O . VAL A 1 189 ? -9.264 -2.920 17.082 1.00 98.75 189 VAL A O 1
ATOM 1481 N N . ALA A 1 190 ? -7.808 -1.707 15.873 1.00 98.44 190 ALA A N 1
ATOM 1482 C CA . ALA A 1 190 ? -7.299 -0.932 17.005 1.00 98.44 190 ALA A CA 1
ATOM 1483 C C . ALA A 1 190 ? -8.374 -0.016 17.625 1.00 98.44 190 ALA A C 1
ATOM 1485 O O . ALA A 1 190 ? -8.456 0.100 18.850 1.00 98.44 190 ALA A O 1
ATOM 1486 N N . ASP A 1 191 ? -9.230 0.587 16.795 1.00 98.62 191 ASP A N 1
ATOM 1487 C CA . ASP A 1 191 ? -10.380 1.365 17.265 1.00 98.62 191 ASP A CA 1
ATOM 1488 C C . ASP A 1 191 ? -11.371 0.479 18.039 1.00 98.62 191 ASP A C 1
ATOM 1490 O O . ASP A 1 191 ? -11.763 0.822 19.153 1.00 98.62 191 ASP A O 1
ATOM 1494 N N . LEU A 1 192 ? -11.728 -0.691 17.491 1.00 98.56 192 LEU A N 1
ATOM 1495 C CA . LEU A 1 192 ? -12.627 -1.651 18.148 1.00 98.56 192 LEU A CA 1
ATOM 1496 C C . LEU A 1 192 ? -12.058 -2.194 19.465 1.00 98.56 192 LEU A C 1
ATOM 1498 O O . LEU A 1 192 ? -12.817 -2.413 20.405 1.00 98.56 192 LEU A O 1
ATOM 1502 N N . ASP A 1 193 ? -10.748 -2.423 19.535 1.00 98.75 193 ASP A N 1
ATOM 1503 C CA . ASP A 1 193 ? -10.051 -2.847 20.756 1.00 98.75 193 ASP A CA 1
ATOM 1504 C C . ASP A 1 193 ? -10.170 -1.771 21.846 1.00 98.75 193 ASP A C 1
ATOM 1506 O O . ASP A 1 193 ? -10.583 -2.049 22.969 1.00 98.75 193 ASP A O 1
ATOM 1510 N N . SER A 1 194 ? -9.965 -0.505 21.469 1.00 98.56 194 SER A N 1
ATOM 1511 C CA . SER A 1 194 ? -10.146 0.638 22.374 1.00 98.56 194 SER A CA 1
ATOM 1512 C C . SER A 1 194 ? -11.602 0.789 22.844 1.00 98.56 194 SER A C 1
ATOM 1514 O O . SER A 1 194 ? -11.859 1.140 23.998 1.00 98.56 194 SER A O 1
ATOM 1516 N N . GLU A 1 195 ? -12.578 0.540 21.963 1.00 98.75 195 GLU A N 1
ATOM 1517 C CA . GLU A 1 195 ? -13.999 0.525 22.329 1.00 98.75 195 GLU A CA 1
ATOM 1518 C C . GLU A 1 195 ? -14.332 -0.630 23.282 1.00 98.75 195 GLU A C 1
ATOM 1520 O O . GLU A 1 195 ? -15.105 -0.437 24.224 1.00 98.75 195 GLU A O 1
ATOM 1525 N N . LEU A 1 196 ? -13.746 -1.811 23.065 1.00 98.75 196 LEU A N 1
ATOM 1526 C CA . LEU A 1 196 ? -13.915 -2.965 23.942 1.00 98.75 196 LEU A CA 1
ATOM 1527 C C . LEU A 1 196 ? -13.368 -2.669 25.342 1.00 98.75 196 LEU A C 1
ATOM 1529 O O . LEU A 1 196 ? -14.114 -2.828 26.306 1.00 98.75 196 LEU A O 1
ATOM 1533 N N . ASP A 1 197 ? -12.148 -2.140 25.452 1.00 98.69 197 ASP A N 1
ATOM 1534 C CA . ASP A 1 197 ? -11.538 -1.737 26.727 1.00 98.69 197 ASP A CA 1
ATOM 1535 C C . ASP A 1 197 ? -12.411 -0.724 27.490 1.00 98.69 197 ASP A C 1
ATOM 1537 O O . ASP A 1 197 ? -12.570 -0.786 28.717 1.00 98.69 197 ASP A O 1
ATOM 1541 N N . ALA A 1 198 ? -13.021 0.223 26.769 1.00 98.44 198 ALA A N 1
ATOM 1542 C CA . ALA A 1 198 ? -13.931 1.201 27.355 1.00 98.44 198 ALA A CA 1
ATOM 1543 C C . ALA A 1 198 ? -15.233 0.552 27.859 1.00 98.44 198 ALA A C 1
ATOM 1545 O O . ALA A 1 198 ? -15.748 0.928 28.918 1.00 98.44 198 ALA A O 1
ATOM 1546 N N . VAL A 1 199 ? -15.773 -0.419 27.117 1.00 98.62 199 VAL A N 1
ATOM 1547 C CA . VAL A 1 199 ? -16.949 -1.197 27.532 1.00 98.62 199 VAL A CA 1
ATOM 1548 C C . VAL A 1 199 ? -16.628 -2.065 28.745 1.00 98.62 199 VAL A C 1
ATOM 1550 O O . VAL A 1 199 ? -17.424 -2.083 29.683 1.00 98.62 199 VAL A O 1
ATOM 1553 N N . GLU A 1 200 ? -15.479 -2.735 28.767 1.00 98.62 200 GLU A N 1
ATOM 1554 C CA . GLU A 1 200 ? -15.022 -3.541 29.903 1.00 98.62 200 GLU A CA 1
ATOM 1555 C C . GLU A 1 200 ? -14.860 -2.679 31.157 1.00 98.62 200 GLU A C 1
ATOM 1557 O O . GLU A 1 200 ? -15.463 -2.974 32.187 1.00 98.62 200 GLU A O 1
ATOM 1562 N N . SER A 1 201 ? -14.187 -1.531 31.037 1.00 98.38 201 SER A N 1
ATOM 1563 C CA . SER A 1 201 ? -14.049 -0.564 32.134 1.00 98.38 201 SER A CA 1
ATOM 1564 C C . SER A 1 201 ? -15.407 -0.095 32.668 1.00 98.38 201 SER A C 1
ATOM 1566 O O . SER A 1 201 ? -15.595 0.088 33.872 1.00 98.38 201 SER A O 1
ATOM 1568 N N . ARG A 1 202 ? -16.386 0.099 31.775 1.00 98.44 202 ARG A N 1
ATOM 1569 C CA . ARG A 1 202 ? -17.751 0.467 32.162 1.00 98.44 202 ARG A CA 1
ATOM 1570 C C . ARG A 1 202 ? -18.470 -0.684 32.866 1.00 98.44 202 ARG A C 1
ATOM 1572 O O . ARG A 1 202 ? -19.194 -0.425 33.822 1.00 98.44 202 ARG A O 1
ATOM 1579 N N . LEU A 1 203 ? -18.303 -1.923 32.408 1.00 98.38 203 LEU A N 1
ATOM 1580 C CA . LEU A 1 203 ? -18.883 -3.099 33.061 1.00 98.38 203 LEU A CA 1
ATOM 1581 C C . LEU A 1 203 ? -18.310 -3.301 34.462 1.00 98.38 203 LEU A C 1
ATOM 1583 O O . LEU A 1 203 ? -19.084 -3.555 35.382 1.00 98.38 203 LEU A O 1
ATOM 1587 N N . ASP A 1 204 ? -17.002 -3.127 34.639 1.00 97.75 204 ASP A N 1
ATOM 1588 C CA . ASP A 1 204 ? -16.358 -3.215 35.951 1.00 97.75 204 ASP A CA 1
ATOM 1589 C C . ASP A 1 204 ? -16.861 -2.125 36.906 1.00 97.75 204 ASP A C 1
ATOM 1591 O O . ASP A 1 204 ? -17.154 -2.410 38.067 1.00 97.75 204 ASP A O 1
ATOM 1595 N N . ALA A 1 205 ? -17.053 -0.897 36.413 1.00 95.31 205 ALA A N 1
ATOM 1596 C CA . ALA A 1 205 ? -17.651 0.177 37.204 1.00 95.31 205 ALA A CA 1
ATOM 1597 C C . ALA A 1 205 ? -19.097 -0.147 37.620 1.00 95.31 205 ALA A C 1
ATOM 1599 O O . ALA A 1 205 ? -19.417 -0.087 38.803 1.00 95.31 205 ALA A O 1
ATOM 1600 N N . LEU A 1 206 ? -19.954 -0.562 36.675 1.00 95.25 206 LEU A N 1
ATOM 1601 C CA . LEU A 1 206 ? -21.332 -0.968 36.989 1.00 95.25 206 LEU A CA 1
ATOM 1602 C C . LEU A 1 206 ? -21.380 -2.145 37.965 1.00 95.25 206 LEU A C 1
ATOM 1604 O O . LEU A 1 206 ? -22.283 -2.223 38.792 1.00 95.25 206 LEU A O 1
ATOM 1608 N N . ARG A 1 207 ? -20.439 -3.083 37.849 1.00 94.00 207 ARG A N 1
ATOM 1609 C CA . ARG A 1 207 ? -20.334 -4.207 38.770 1.00 94.00 207 ARG A CA 1
ATOM 1610 C C . ARG A 1 207 ? -20.000 -3.731 40.182 1.00 94.00 207 ARG A C 1
ATOM 1612 O O . ARG A 1 207 ? -20.655 -4.186 41.110 1.00 94.00 207 ARG A O 1
ATOM 1619 N N . SER A 1 208 ? -19.033 -2.824 40.333 1.00 90.31 208 SER A N 1
ATOM 1620 C CA . SER A 1 208 ? -18.715 -2.215 41.630 1.00 90.31 208 SER A CA 1
ATOM 1621 C C . SER A 1 208 ? -19.936 -1.503 42.216 1.00 90.31 208 SER A C 1
ATOM 1623 O O . SER A 1 208 ? -20.271 -1.735 43.370 1.00 90.31 208 SER A O 1
ATOM 1625 N N . ASP A 1 209 ? -20.649 -0.715 41.404 1.00 89.06 209 ASP A N 1
ATOM 1626 C CA . ASP A 1 209 ? -21.863 -0.015 41.842 1.00 89.06 209 ASP A CA 1
ATOM 1627 C C . ASP A 1 209 ? -22.946 -0.994 42.334 1.00 89.06 209 ASP A C 1
ATOM 1629 O O . ASP A 1 209 ? -23.639 -0.716 43.311 1.00 89.06 209 ASP A O 1
ATOM 1633 N N . LEU A 1 210 ? -23.114 -2.146 41.671 1.00 88.31 210 LEU A N 1
ATOM 1634 C CA . LEU A 1 210 ? -24.053 -3.187 42.110 1.00 88.31 210 LEU A CA 1
ATOM 1635 C C . LEU A 1 210 ? -23.601 -3.857 43.411 1.00 88.31 210 LEU A C 1
ATOM 1637 O O . LEU A 1 210 ? -24.421 -4.045 44.304 1.00 88.31 210 LEU A O 1
ATOM 1641 N N . GLU A 1 211 ? -22.312 -4.184 43.534 1.00 85.38 211 GLU A N 1
ATOM 1642 C CA . GLU A 1 211 ? -21.746 -4.760 44.760 1.00 85.38 211 GLU A CA 1
ATOM 1643 C C . GLU A 1 211 ? -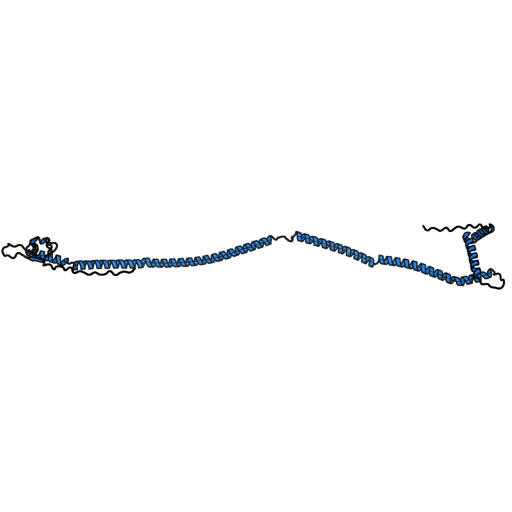21.926 -3.806 45.962 1.00 85.38 211 GLU A C 1
ATOM 1645 O O . GLU A 1 211 ? -22.275 -4.264 47.051 1.00 85.38 211 GLU A O 1
ATOM 1650 N N . ASP A 1 212 ? -21.800 -2.491 45.751 1.00 82.44 212 ASP A N 1
ATOM 1651 C CA . ASP A 1 212 ? -22.037 -1.464 46.776 1.00 82.44 212 ASP A CA 1
ATOM 1652 C C . ASP A 1 212 ? -23.533 -1.284 47.117 1.00 82.44 212 ASP A C 1
ATOM 1654 O O . ASP A 1 212 ? -23.895 -0.996 48.261 1.00 82.44 212 ASP A O 1
ATOM 1658 N N . VAL A 1 213 ? -24.433 -1.434 46.138 1.00 79.75 213 VAL A N 1
ATOM 1659 C CA . VAL A 1 213 ? -25.884 -1.253 46.335 1.00 79.75 213 VAL A CA 1
ATOM 1660 C C . VAL A 1 213 ? -26.551 -2.478 46.969 1.00 79.75 213 VAL A C 1
ATOM 1662 O O . VAL A 1 213 ? -27.556 -2.312 47.661 1.00 79.75 213 VAL A O 1
ATOM 1665 N N . ASP A 1 214 ? -26.023 -3.685 46.778 1.00 74.25 214 ASP A N 1
ATOM 1666 C CA . ASP A 1 214 ? -26.741 -4.910 47.148 1.00 74.25 214 ASP A CA 1
ATOM 1667 C C . ASP A 1 214 ? -26.582 -5.331 48.616 1.00 74.25 214 ASP A C 1
ATOM 1669 O O . ASP A 1 214 ? -27.499 -5.937 49.159 1.00 74.25 214 ASP A O 1
ATOM 1673 N N . ALA A 1 215 ? -25.475 -5.023 49.294 1.00 75.00 215 ALA A N 1
ATOM 1674 C CA . ALA A 1 215 ? -25.303 -5.445 50.690 1.00 75.00 215 ALA A CA 1
ATOM 1675 C C . ALA A 1 215 ? -25.798 -4.372 51.669 1.00 75.00 215 ALA A C 1
ATOM 1677 O O . ALA A 1 215 ? -26.838 -4.519 52.308 1.00 75.00 215 ALA A O 1
ATOM 1678 N N . ASP A 1 216 ? -25.096 -3.241 51.727 1.00 81.25 216 ASP A N 1
ATOM 1679 C CA . ASP A 1 216 ? -25.297 -2.259 52.793 1.00 81.25 216 ASP A CA 1
ATOM 1680 C C . ASP A 1 216 ? -26.664 -1.568 52.713 1.00 81.25 216 ASP A C 1
ATOM 1682 O O . ASP A 1 216 ? -27.291 -1.275 53.734 1.00 81.25 216 ASP A O 1
ATOM 1686 N N . ARG A 1 217 ? -27.159 -1.299 51.498 1.00 84.62 217 ARG A N 1
ATOM 1687 C CA . ARG A 1 217 ? -28.460 -0.643 51.320 1.00 84.62 217 ARG A CA 1
ATOM 1688 C C . ARG A 1 217 ? -29.617 -1.589 51.616 1.00 84.62 217 ARG A C 1
ATOM 1690 O O . ARG A 1 217 ? -30.615 -1.136 52.173 1.00 84.62 217 ARG A O 1
ATOM 1697 N N . ILE A 1 218 ? -29.513 -2.859 51.223 1.00 87.38 218 ILE A N 1
ATOM 1698 C CA . ILE A 1 218 ? -30.554 -3.851 51.512 1.00 87.38 218 ILE A CA 1
ATOM 1699 C C . ILE A 1 218 ? -30.609 -4.101 53.017 1.00 87.38 218 ILE A C 1
ATOM 1701 O O . ILE A 1 218 ? -31.693 -3.999 53.585 1.00 87.38 218 ILE A O 1
ATOM 1705 N N . ASP A 1 219 ? -29.458 -4.290 53.665 1.00 86.69 219 ASP A N 1
ATOM 1706 C CA . ASP A 1 219 ? -29.373 -4.476 55.116 1.00 86.69 219 ASP A CA 1
ATOM 1707 C C . ASP A 1 219 ? -29.939 -3.266 55.879 1.00 86.69 219 ASP A C 1
ATOM 1709 O O . ASP A 1 219 ? -30.683 -3.422 56.850 1.00 86.69 219 ASP A O 1
ATOM 1713 N N . ALA A 1 220 ? -29.647 -2.043 55.421 1.00 88.50 220 ALA A N 1
ATOM 1714 C CA . ALA A 1 220 ? -30.214 -0.831 56.009 1.00 88.50 220 ALA A CA 1
ATOM 1715 C C . ALA A 1 220 ? -31.744 -0.776 55.862 1.00 88.50 220 ALA A C 1
ATOM 1717 O O . ALA A 1 220 ? -32.441 -0.484 56.833 1.00 88.50 220 ALA A O 1
ATOM 1718 N N . ILE A 1 221 ? -32.277 -1.090 54.675 1.00 91.50 221 ILE A N 1
ATOM 1719 C CA . ILE A 1 221 ? -33.729 -1.131 54.436 1.00 91.50 221 ILE A CA 1
ATOM 1720 C C . ILE A 1 221 ? -34.390 -2.227 55.280 1.00 91.50 221 ILE A C 1
ATOM 1722 O O . ILE A 1 221 ? -35.475 -2.007 55.814 1.00 91.50 221 ILE A O 1
ATOM 1726 N N . GLU A 1 222 ? -33.761 -3.394 55.411 1.00 93.62 222 GLU A N 1
ATOM 1727 C CA . GLU A 1 222 ? -34.270 -4.496 56.229 1.00 93.62 222 GLU A CA 1
ATOM 1728 C C . GLU A 1 222 ? -34.307 -4.113 57.713 1.00 93.62 222 GLU A C 1
ATOM 1730 O O . GLU A 1 222 ? -35.323 -4.327 58.379 1.00 93.62 222 GLU A O 1
ATOM 1735 N N . SER A 1 223 ? -33.249 -3.470 58.217 1.00 94.25 223 SER A N 1
ATOM 1736 C CA . SER A 1 223 ? -33.216 -2.939 59.582 1.00 94.25 223 SER A CA 1
ATOM 1737 C C . SER A 1 223 ? -34.310 -1.893 59.803 1.00 94.25 223 SER A C 1
ATOM 1739 O O . SER A 1 223 ? -35.039 -1.973 60.792 1.00 94.25 223 SER A O 1
ATOM 1741 N N . ASP A 1 224 ? -34.466 -0.941 58.880 1.00 96.00 224 ASP A N 1
ATOM 1742 C CA . ASP A 1 224 ? -35.500 0.096 58.961 1.00 96.00 224 ASP A CA 1
ATOM 1743 C C . ASP A 1 224 ? -36.914 -0.508 58.931 1.00 96.00 224 ASP A C 1
ATOM 1745 O O . ASP A 1 224 ? -37.809 -0.041 59.646 1.00 96.00 224 ASP A O 1
ATOM 1749 N N . LEU A 1 225 ? -37.126 -1.560 58.131 1.00 97.19 225 LEU A N 1
ATOM 1750 C CA . LEU A 1 225 ? -38.396 -2.279 58.058 1.00 97.19 225 LEU A CA 1
ATOM 1751 C C . LEU A 1 225 ? -38.694 -3.011 59.372 1.00 97.19 225 LEU A C 1
ATOM 1753 O O . LEU A 1 225 ? -39.789 -2.849 59.907 1.00 97.19 225 LEU A O 1
ATOM 1757 N N . SER A 1 226 ? -37.724 -3.744 59.925 1.00 95.56 226 SER A N 1
ATOM 1758 C CA . SER A 1 226 ? -37.862 -4.420 61.223 1.00 95.56 226 SER A CA 1
ATOM 1759 C C . SER A 1 226 ? -38.174 -3.422 62.345 1.00 95.56 226 SER A C 1
ATOM 1761 O O . SER A 1 226 ? -39.086 -3.633 63.148 1.00 95.56 226 SER A O 1
ATOM 1763 N N . ASP A 1 227 ? -37.472 -2.288 62.372 1.00 96.81 227 ASP A N 1
ATOM 1764 C CA . ASP A 1 227 ? -37.716 -1.211 63.333 1.00 96.81 227 ASP A CA 1
ATOM 1765 C C . ASP A 1 227 ? -39.125 -0.620 63.184 1.00 96.81 227 ASP A C 1
ATOM 1767 O O . ASP A 1 227 ? -39.790 -0.290 64.174 1.00 96.81 227 ASP A O 1
ATOM 1771 N N . ALA A 1 228 ? -39.592 -0.437 61.946 1.00 96.94 228 ALA A N 1
ATOM 1772 C CA . ALA A 1 228 ? -40.943 0.034 61.672 1.00 96.94 228 ALA A CA 1
ATOM 1773 C C . ALA A 1 228 ? -41.995 -0.987 62.135 1.00 96.94 228 ALA A C 1
ATOM 1775 O O . ALA A 1 228 ? -42.981 -0.599 62.764 1.00 96.94 228 ALA A O 1
ATOM 1776 N N . GLU A 1 229 ? -41.776 -2.280 61.895 1.00 96.69 229 GLU A N 1
ATOM 1777 C CA . GLU A 1 229 ? -42.654 -3.368 62.337 1.00 96.69 229 GLU A CA 1
ATOM 1778 C C . GLU A 1 229 ? -42.754 -3.456 63.868 1.00 96.69 229 GLU A C 1
ATOM 1780 O O . GLU A 1 229 ? -43.856 -3.601 64.415 1.00 96.69 229 GLU A O 1
ATOM 1785 N N . GLU A 1 230 ? -41.638 -3.301 64.586 1.00 96.38 230 GLU A N 1
ATOM 1786 C CA . GLU A 1 230 ? -41.627 -3.285 66.053 1.00 96.38 230 GLU A CA 1
ATOM 1787 C C . GLU A 1 230 ? -42.410 -2.085 66.606 1.00 96.38 230 GLU A C 1
ATOM 1789 O O . GLU A 1 230 ? -43.237 -2.223 67.521 1.00 96.38 230 GLU A O 1
ATOM 1794 N N . LYS A 1 231 ? -42.217 -0.901 66.010 1.00 96.19 231 LYS A N 1
ATOM 1795 C CA . LYS A 1 231 ? -42.970 0.310 66.368 1.00 96.19 231 LYS A CA 1
ATOM 1796 C C . LYS A 1 231 ? -44.462 0.128 66.102 1.00 96.19 231 LYS A C 1
ATOM 1798 O O . LYS A 1 231 ? -45.266 0.451 66.975 1.00 96.19 231 LYS A O 1
ATOM 1803 N N . LEU A 1 232 ? -44.848 -0.427 64.951 1.00 97.25 232 LEU A N 1
ATOM 1804 C CA . LEU A 1 232 ? -46.250 -0.702 64.619 1.00 97.25 232 LEU A CA 1
ATOM 1805 C C . LEU A 1 232 ? -46.876 -1.721 65.574 1.00 97.25 232 LEU A C 1
ATOM 1807 O O . LEU A 1 232 ? -48.012 -1.530 66.004 1.00 97.25 232 LEU A O 1
ATOM 1811 N N . THR A 1 233 ? -46.135 -2.755 65.971 1.00 95.88 233 THR A N 1
ATOM 1812 C CA . THR A 1 233 ? -46.587 -3.742 66.964 1.00 95.88 233 THR A CA 1
ATOM 1813 C C . THR A 1 233 ? -46.801 -3.096 68.331 1.00 95.88 233 THR A C 1
ATOM 1815 O O . THR A 1 233 ? -47.821 -3.325 68.985 1.00 95.88 233 THR A O 1
ATOM 1818 N N . THR A 1 234 ? -45.873 -2.234 68.745 1.00 96.00 234 THR A N 1
ATOM 1819 C CA . THR A 1 234 ? -45.980 -1.476 69.996 1.00 96.00 234 THR A CA 1
ATOM 1820 C C . THR A 1 234 ? -47.193 -0.553 69.971 1.00 96.00 234 THR A C 1
ATOM 1822 O O . THR A 1 234 ? -47.999 -0.562 70.902 1.00 96.00 234 THR A O 1
ATOM 1825 N N . VAL A 1 235 ? -47.374 0.202 68.884 1.00 97.44 235 VAL A N 1
ATOM 1826 C CA . VAL A 1 235 ? -48.542 1.068 68.691 1.00 97.44 235 VAL A CA 1
ATOM 1827 C C . VAL A 1 235 ? -49.825 0.242 68.706 1.00 97.44 235 VAL A C 1
ATOM 1829 O O . VAL A 1 235 ? -50.763 0.614 69.401 1.00 97.44 235 VAL A O 1
ATOM 1832 N N . ALA A 1 236 ? -49.868 -0.906 68.029 1.00 95.44 236 ALA A N 1
ATOM 1833 C CA . ALA A 1 236 ? -51.028 -1.793 68.041 1.00 95.44 236 ALA A CA 1
ATOM 1834 C C . ALA A 1 236 ? -51.366 -2.285 69.459 1.00 95.44 236 ALA A C 1
ATOM 1836 O O . ALA A 1 236 ? -52.541 -2.321 69.827 1.00 95.44 236 ALA A O 1
ATOM 1837 N N . TYR A 1 237 ? -50.359 -2.616 70.275 1.00 94.50 237 TYR A N 1
ATOM 1838 C CA . TYR A 1 237 ? -50.562 -3.008 71.670 1.00 94.50 237 TYR A CA 1
ATOM 1839 C C . TYR A 1 237 ? -51.104 -1.851 72.517 1.00 94.50 237 TYR A C 1
ATOM 1841 O O . TYR A 1 237 ? -52.081 -2.033 73.238 1.00 94.50 237 TYR A O 1
ATOM 1849 N N . VAL A 1 238 ? -50.527 -0.652 72.397 1.00 96.38 238 VAL A N 1
ATOM 1850 C CA . VAL A 1 238 ? -50.987 0.543 73.129 1.00 96.38 238 VAL A CA 1
ATOM 1851 C C . VAL A 1 238 ? -52.397 0.946 72.702 1.00 96.38 238 VAL A C 1
ATOM 1853 O O . VAL A 1 238 ? -53.231 1.253 73.548 1.00 96.38 238 VAL A O 1
ATOM 1856 N N . VAL A 1 239 ? -52.698 0.908 71.403 1.00 94.44 239 VAL A N 1
ATOM 1857 C CA . VAL A 1 239 ? -54.041 1.183 70.877 1.00 94.44 239 VAL A CA 1
ATOM 1858 C C . VAL A 1 239 ? -55.038 0.148 71.388 1.00 94.44 239 VAL A C 1
ATOM 1860 O O . VAL A 1 239 ? -56.155 0.513 71.745 1.00 94.44 239 VAL A O 1
ATOM 1863 N N . ARG A 1 240 ? -54.653 -1.131 71.472 1.00 89.38 240 ARG A N 1
ATOM 1864 C CA . ARG A 1 240 ? -55.485 -2.175 72.079 1.00 89.38 240 ARG A CA 1
ATOM 1865 C C . ARG A 1 240 ? -55.718 -1.921 73.569 1.00 89.38 240 ARG A C 1
ATOM 1867 O O . ARG A 1 240 ? -56.860 -2.005 73.997 1.00 89.38 240 ARG A O 1
ATOM 1874 N N . ASP A 1 241 ? -54.681 -1.596 74.334 1.00 86.44 241 ASP A N 1
ATOM 1875 C CA . ASP A 1 241 ? -54.789 -1.326 75.773 1.00 86.44 241 ASP A CA 1
ATOM 1876 C C . ASP A 1 241 ? -55.664 -0.092 76.045 1.00 86.44 241 ASP A C 1
ATOM 1878 O O . ASP A 1 241 ? -56.578 -0.133 76.867 1.00 86.44 241 ASP A O 1
ATOM 1882 N N . LEU A 1 242 ? -55.483 0.977 75.258 1.00 87.19 242 LEU A N 1
ATOM 1883 C CA . LEU A 1 242 ? -56.345 2.156 75.300 1.00 87.19 242 LEU A CA 1
ATOM 1884 C C . LEU A 1 242 ? -57.781 1.811 74.897 1.00 87.19 242 LEU A C 1
ATOM 1886 O O . LEU A 1 242 ? -58.721 2.270 75.540 1.00 87.19 242 LEU A O 1
ATOM 1890 N N . ARG A 1 243 ? -57.975 0.986 73.862 1.00 86.06 243 ARG A N 1
ATOM 1891 C CA . ARG A 1 243 ? -59.303 0.508 73.466 1.00 86.06 243 ARG A CA 1
ATOM 1892 C C . ARG A 1 243 ? -59.950 -0.300 74.586 1.00 86.06 243 ARG A C 1
ATOM 1894 O O . ARG A 1 243 ? -61.131 -0.088 74.830 1.00 86.06 243 ARG A O 1
ATOM 1901 N N . ASP A 1 244 ? -59.221 -1.173 75.270 1.00 77.44 244 ASP A N 1
ATOM 1902 C CA . ASP A 1 244 ? -59.734 -1.972 76.388 1.00 77.44 244 ASP A CA 1
ATOM 1903 C C . ASP A 1 244 ? -60.061 -1.086 77.610 1.00 77.44 244 ASP A C 1
ATOM 1905 O O . ASP A 1 244 ? -61.083 -1.296 78.270 1.00 77.44 244 ASP A O 1
ATOM 1909 N N . ALA A 1 245 ? -59.262 -0.040 77.858 1.00 75.25 245 ALA A N 1
ATOM 1910 C CA . ALA A 1 245 ? -59.507 0.959 78.899 1.00 75.25 245 ALA A CA 1
ATOM 1911 C C . ALA A 1 245 ? -60.731 1.844 78.597 1.00 75.25 245 ALA A C 1
ATOM 1913 O O . ALA A 1 245 ? -61.556 2.082 79.479 1.00 75.25 245 ALA A O 1
ATOM 1914 N N . VAL A 1 246 ? -60.885 2.299 77.349 1.00 74.75 246 VAL A N 1
ATOM 1915 C CA . VAL A 1 246 ? -62.024 3.117 76.894 1.00 74.75 246 VAL A CA 1
ATOM 1916 C C . VAL A 1 246 ? -63.296 2.275 76.751 1.00 74.75 246 VAL A C 1
ATOM 1918 O O . VAL A 1 246 ? -64.385 2.757 77.048 1.00 74.75 246 VAL A O 1
ATOM 1921 N N . SER A 1 247 ? -63.179 0.999 76.370 1.00 65.81 247 SER A N 1
ATOM 1922 C CA . SER A 1 247 ? -64.319 0.081 76.210 1.00 65.81 247 SER A CA 1
ATOM 1923 C C . SER A 1 247 ? -64.822 -0.523 77.535 1.00 65.81 247 SER A C 1
ATOM 1925 O O . SER A 1 247 ? -65.690 -1.392 77.516 1.00 65.81 247 SER A O 1
ATOM 1927 N N . GLY A 1 248 ? -64.326 -0.073 78.697 1.00 55.00 248 GLY A N 1
ATOM 1928 C CA . GLY A 1 248 ? -65.020 -0.234 79.986 1.00 55.00 248 GLY A CA 1
ATOM 1929 C C . GLY A 1 248 ? -65.065 -1.647 80.590 1.00 55.00 248 GLY A C 1
ATOM 1930 O O . GLY A 1 248 ? -65.901 -1.921 81.454 1.00 55.00 248 GLY A O 1
ATOM 1931 N N . GLY A 1 249 ? -64.170 -2.557 80.193 1.00 56.69 249 GLY A N 1
ATOM 1932 C CA . GLY A 1 249 ? -64.149 -3.937 80.704 1.00 56.69 249 GLY A CA 1
ATOM 1933 C C . GLY A 1 249 ? -63.813 -4.088 82.202 1.00 56.69 249 GLY A C 1
ATOM 1934 O O . GLY A 1 249 ? -63.994 -5.173 82.763 1.00 56.69 249 GLY A O 1
ATOM 1935 N N . THR A 1 250 ? -63.321 -3.034 82.858 1.00 59.97 250 THR A N 1
ATOM 1936 C CA . THR A 1 250 ? -62.990 -2.997 84.296 1.00 59.97 250 THR A CA 1
ATOM 1937 C C . THR A 1 250 ? -64.172 -2.539 85.148 1.00 59.97 250 THR A C 1
ATOM 1939 O O . THR A 1 250 ? -64.537 -3.235 86.091 1.00 59.97 250 THR A O 1
ATOM 1942 N N . THR A 1 251 ? -64.874 -1.469 84.757 1.00 64.62 251 THR A N 1
ATOM 1943 C CA . THR A 1 251 ? -66.030 -0.935 85.505 1.00 64.62 251 THR A CA 1
ATOM 1944 C C . THR A 1 251 ? -67.137 -1.972 85.677 1.00 64.62 251 THR A C 1
ATOM 1946 O O . THR A 1 251 ? -67.763 -2.051 86.736 1.00 64.62 251 THR A O 1
ATOM 1949 N N . GLY A 1 252 ? -67.361 -2.809 84.659 1.00 68.50 252 GLY A N 1
ATOM 1950 C CA . GLY A 1 252 ? -68.353 -3.872 84.748 1.00 68.50 252 GLY A CA 1
ATOM 1951 C C . GLY A 1 252 ? -67.970 -4.982 85.739 1.00 68.50 252 GLY A C 1
ATOM 1952 O O . GLY A 1 252 ? -68.804 -5.429 86.529 1.00 68.50 252 GLY A O 1
ATOM 1953 N N . ARG A 1 253 ? -66.698 -5.399 85.751 1.00 72.62 253 ARG A N 1
ATOM 1954 C CA . ARG A 1 253 ? -66.205 -6.437 86.672 1.00 72.62 253 ARG A CA 1
ATOM 1955 C C . ARG A 1 253 ? -66.134 -5.936 88.113 1.00 72.62 253 ARG A C 1
ATOM 1957 O O . ARG A 1 253 ? -66.610 -6.636 88.998 1.00 72.62 253 ARG A O 1
ATOM 1964 N N . ASP A 1 254 ? -65.678 -4.704 88.331 1.00 80.00 254 ASP A N 1
ATOM 1965 C CA . ASP A 1 254 ? -65.642 -4.081 89.661 1.00 80.00 254 ASP A CA 1
ATOM 1966 C C . ASP A 1 254 ? -67.052 -3.935 90.252 1.00 80.00 254 ASP A C 1
ATOM 1968 O O . ASP A 1 254 ? -67.283 -4.187 91.437 1.00 80.00 254 ASP A O 1
ATOM 1972 N N . THR A 1 255 ? -68.031 -3.580 89.412 1.00 82.25 255 THR A N 1
ATOM 1973 C CA . THR A 1 255 ? -69.439 -3.492 89.824 1.00 82.25 255 THR A CA 1
ATOM 1974 C C . THR A 1 255 ? -69.998 -4.871 90.174 1.00 82.25 255 THR A C 1
ATOM 1976 O O . THR A 1 255 ? -70.665 -5.027 91.197 1.00 82.25 255 THR A O 1
ATOM 1979 N N . LEU A 1 256 ? -69.683 -5.897 89.379 1.00 87.44 256 LEU A N 1
ATOM 1980 C CA . LEU A 1 256 ? -70.089 -7.273 89.654 1.00 87.44 256 LEU A CA 1
ATOM 1981 C C . LEU A 1 256 ? -69.474 -7.818 90.952 1.00 87.44 256 LEU A C 1
ATOM 1983 O O . LEU A 1 256 ? -70.174 -8.458 91.741 1.00 87.44 256 LEU A O 1
ATOM 1987 N N . ASP A 1 257 ? -68.186 -7.570 91.181 1.00 87.38 257 ASP A N 1
ATOM 1988 C CA . ASP A 1 257 ? -67.479 -8.019 92.379 1.00 87.38 257 ASP A CA 1
ATOM 1989 C C . ASP A 1 257 ? -68.016 -7.319 93.628 1.00 87.38 257 ASP A C 1
ATOM 1991 O O . ASP A 1 257 ? -68.267 -7.980 94.640 1.00 87.38 257 ASP A O 1
ATOM 1995 N N . ARG A 1 258 ? -68.323 -6.019 93.535 1.00 86.38 258 ARG A N 1
ATOM 1996 C CA . ARG A 1 258 ? -69.017 -5.281 94.595 1.00 86.38 258 ARG A CA 1
ATOM 1997 C C . ARG A 1 258 ? -70.387 -5.886 94.906 1.00 86.38 258 ARG A C 1
ATOM 1999 O O . ARG A 1 258 ? -70.674 -6.153 96.070 1.00 86.38 258 ARG A O 1
ATOM 2006 N N . ILE A 1 259 ? -71.202 -6.188 93.892 1.00 88.50 259 ILE A N 1
ATOM 2007 C CA . ILE A 1 259 ? -72.516 -6.838 94.066 1.00 88.50 259 ILE A CA 1
ATOM 2008 C C . ILE A 1 259 ? -72.371 -8.211 94.741 1.00 88.50 259 ILE A C 1
ATOM 2010 O O . ILE A 1 259 ? -73.133 -8.540 95.651 1.00 88.50 259 ILE A O 1
ATOM 2014 N N . LYS A 1 260 ? -71.387 -9.024 94.334 1.00 90.06 260 LYS A N 1
ATOM 2015 C CA . LYS A 1 260 ? -71.113 -10.335 94.951 1.00 90.06 260 LYS A CA 1
ATOM 2016 C C . LYS A 1 260 ? -70.650 -10.198 96.401 1.00 90.06 260 LYS A C 1
ATOM 2018 O O . LYS A 1 260 ? -71.055 -11.000 97.243 1.00 90.06 260 LYS A O 1
ATOM 2023 N N . GLN A 1 261 ? -69.837 -9.190 96.703 1.00 88.31 261 GLN A N 1
ATOM 2024 C CA . GLN A 1 261 ? -69.368 -8.912 98.056 1.00 88.31 261 GLN A CA 1
ATOM 2025 C C . GLN A 1 261 ? -70.504 -8.415 98.963 1.00 88.31 261 GLN A C 1
ATOM 2027 O O . GLN A 1 261 ? -70.638 -8.902 100.084 1.00 88.31 261 GLN A O 1
ATOM 2032 N N . GLU A 1 262 ? -71.359 -7.514 98.472 1.00 88.56 262 GLU A N 1
ATOM 2033 C CA . GLU A 1 262 ? -72.574 -7.059 99.164 1.00 88.56 262 GLU A CA 1
ATOM 2034 C C . GLU A 1 262 ? -73.537 -8.228 99.430 1.00 88.56 262 GLU A C 1
ATOM 2036 O O . GLU A 1 262 ? -74.041 -8.382 100.544 1.00 88.56 262 GLU A O 1
ATOM 2041 N N . ALA A 1 263 ? -73.733 -9.109 98.442 1.00 87.31 263 ALA A N 1
ATOM 2042 C CA . ALA A 1 263 ? -74.546 -10.316 98.582 1.00 87.31 263 ALA A CA 1
ATOM 2043 C C . ALA A 1 263 ? -74.002 -11.269 99.653 1.00 87.31 263 ALA A C 1
ATOM 2045 O O . ALA A 1 263 ? -74.766 -11.776 100.474 1.00 87.31 263 ALA A O 1
ATOM 2046 N N . ALA A 1 264 ? -72.685 -11.496 99.664 1.00 86.56 264 ALA A N 1
ATOM 2047 C CA . ALA A 1 264 ? -72.027 -12.333 100.660 1.00 86.56 264 ALA A CA 1
ATOM 2048 C C . ALA A 1 264 ? -72.120 -11.723 102.068 1.00 86.56 264 ALA A C 1
ATOM 2050 O O . ALA A 1 264 ? -72.399 -12.441 103.026 1.00 86.56 264 ALA A O 1
ATOM 2051 N N . ALA A 1 265 ? -71.947 -10.402 102.199 1.00 85.94 265 ALA A N 1
ATOM 2052 C CA . ALA A 1 265 ? -72.075 -9.693 103.473 1.00 85.94 265 ALA A CA 1
ATOM 2053 C C . ALA A 1 265 ? -73.503 -9.750 104.045 1.00 85.94 265 ALA A C 1
ATOM 2055 O O . ALA A 1 265 ? -73.679 -9.768 105.263 1.00 85.94 265 ALA A O 1
ATOM 2056 N N . ALA A 1 266 ? -74.515 -9.800 103.176 1.00 82.81 266 ALA A N 1
ATOM 2057 C CA . ALA A 1 266 ? -75.922 -9.908 103.553 1.00 82.81 266 ALA A CA 1
ATOM 2058 C C . ALA A 1 266 ? -76.443 -11.360 103.655 1.00 82.81 266 ALA A C 1
ATOM 2060 O O . ALA A 1 266 ? -77.626 -11.544 103.944 1.00 82.81 266 ALA A O 1
ATOM 2061 N N . ASP A 1 267 ? -75.595 -12.371 103.419 1.00 85.56 267 ASP A N 1
ATOM 2062 C CA . ASP A 1 267 ? -75.953 -13.800 103.330 1.00 85.56 267 ASP A CA 1
ATOM 2063 C C . ASP A 1 267 ? -77.093 -14.087 102.323 1.00 85.56 267 ASP A C 1
ATOM 2065 O O . ASP A 1 267 ? -78.055 -14.814 102.583 1.00 85.56 267 ASP A O 1
ATOM 2069 N N . VAL A 1 268 ? -77.006 -13.471 101.137 1.00 86.50 268 VAL A N 1
ATOM 2070 C CA . VAL A 1 268 ? -78.010 -13.563 100.066 1.00 86.50 268 VAL A CA 1
ATOM 2071 C C . VAL A 1 268 ? -77.454 -14.329 98.863 1.00 86.50 268 VAL A C 1
ATOM 2073 O O . VAL A 1 268 ? -76.663 -13.815 98.081 1.00 86.50 268 VAL A O 1
ATOM 2076 N N . GLY A 1 269 ? -77.940 -15.553 98.637 1.00 83.94 269 GLY A N 1
ATOM 2077 C CA . GLY A 1 269 ? -77.592 -16.342 97.441 1.00 83.94 269 GLY A CA 1
ATOM 2078 C C . GLY A 1 269 ? -78.479 -16.088 96.210 1.00 83.94 269 GLY A C 1
ATOM 2079 O O . GLY A 1 269 ? -78.098 -16.418 95.081 1.00 83.94 269 GLY A O 1
ATOM 2080 N N . ARG A 1 270 ? -79.681 -15.528 96.407 1.00 88.62 270 ARG A N 1
ATOM 2081 C CA . ARG A 1 270 ? -80.676 -15.260 95.355 1.00 88.62 270 ARG A CA 1
ATOM 2082 C C . ARG A 1 270 ? -81.432 -13.965 95.648 1.00 88.62 270 ARG A C 1
ATOM 2084 O O . ARG A 1 270 ? -81.922 -13.793 96.761 1.00 88.62 270 ARG A O 1
ATOM 2091 N N . ALA A 1 271 ? -81.586 -13.119 94.635 1.00 89.00 271 ALA A N 1
ATOM 2092 C CA . ALA A 1 271 ? -82.336 -11.869 94.724 1.00 89.00 271 ALA A CA 1
ATOM 2093 C C . ALA A 1 271 ? -83.172 -11.638 93.457 1.00 89.00 271 ALA A C 1
ATOM 2095 O O . ALA A 1 271 ? -82.786 -12.061 92.368 1.00 89.00 271 ALA A O 1
ATOM 2096 N N . ALA A 1 272 ? -84.331 -10.999 93.606 1.00 90.31 272 ALA A N 1
ATOM 2097 C CA . ALA A 1 272 ? -85.186 -10.644 92.475 1.00 90.31 272 ALA A CA 1
ATOM 2098 C C . ALA A 1 272 ? -84.637 -9.395 91.775 1.00 90.31 272 ALA A C 1
ATOM 2100 O O . ALA A 1 272 ? -84.253 -8.439 92.446 1.00 90.31 272 ALA A O 1
ATOM 2101 N N . CYS A 1 273 ? -84.591 -9.376 90.446 1.00 90.31 273 CYS A N 1
ATOM 2102 C CA . CYS A 1 273 ? -84.216 -8.168 89.712 1.00 90.31 273 CYS A CA 1
ATOM 2103 C C . CYS A 1 273 ? -85.269 -7.067 89.915 1.00 90.31 273 CYS A C 1
ATOM 2105 O O . CYS A 1 273 ? -86.454 -7.320 89.714 1.00 90.31 273 CYS A O 1
ATOM 2107 N N . ALA A 1 274 ? -84.860 -5.840 90.255 1.00 87.12 274 ALA A N 1
ATOM 2108 C CA . ALA A 1 274 ? -85.788 -4.716 90.401 1.00 87.12 274 ALA A CA 1
ATOM 2109 C C . ALA A 1 274 ? -86.523 -4.356 89.094 1.00 87.12 274 ALA A C 1
ATOM 2111 O O . ALA A 1 274 ? -87.633 -3.835 89.158 1.00 87.12 274 ALA A O 1
ATOM 2112 N N . ASN A 1 275 ? -85.929 -4.647 87.928 1.00 85.19 275 ASN A N 1
ATOM 2113 C CA . ASN A 1 275 ? -86.506 -4.315 86.624 1.00 85.19 275 ASN A CA 1
ATOM 2114 C C . ASN A 1 275 ? -87.541 -5.348 86.142 1.00 85.19 275 ASN A C 1
ATOM 2116 O O . ASN A 1 275 ? -8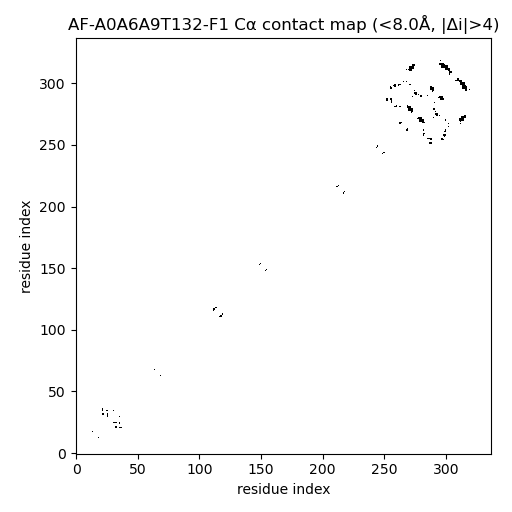8.663 -4.988 85.804 1.00 85.19 275 ASN A O 1
ATOM 2120 N N . CYS A 1 276 ? -87.191 -6.641 86.117 1.00 89.50 276 CYS A N 1
ATOM 2121 C CA . CYS A 1 276 ? -88.076 -7.693 85.586 1.00 89.50 276 CYS A CA 1
ATOM 2122 C C . CYS A 1 276 ? -88.713 -8.599 86.651 1.00 89.50 276 CYS A C 1
ATOM 2124 O O . CYS A 1 276 ? -89.564 -9.420 86.319 1.00 89.50 276 CYS A O 1
ATOM 2126 N N . GLY A 1 277 ? -88.309 -8.485 87.919 1.00 84.06 277 GLY A N 1
ATOM 2127 C CA . GLY A 1 277 ? -88.831 -9.288 89.030 1.00 84.06 277 GLY A CA 1
ATOM 2128 C C . GLY A 1 277 ? -88.302 -10.726 89.119 1.00 84.06 277 GLY A C 1
ATOM 2129 O O . GLY A 1 277 ? -88.579 -11.400 90.110 1.00 84.06 277 GLY A O 1
ATOM 2130 N N . GLU A 1 278 ? -87.533 -11.203 88.136 1.00 87.69 278 GLU A N 1
ATOM 2131 C CA . GLU A 1 278 ? -87.061 -12.594 88.079 1.00 87.69 278 GLU A CA 1
ATOM 2132 C C . GLU A 1 278 ? -85.932 -12.879 89.086 1.00 87.69 278 GLU A C 1
ATOM 2134 O O . GLU A 1 278 ? -85.097 -12.017 89.380 1.00 87.69 278 GLU A O 1
ATOM 2139 N N . GLY A 1 279 ? -85.902 -14.102 89.628 1.00 87.50 279 GLY A N 1
ATOM 2140 C CA . GLY A 1 279 ? -84.956 -14.511 90.664 1.00 87.50 279 GLY A CA 1
ATOM 2141 C C . GLY A 1 279 ? -83.576 -14.870 90.111 1.00 87.50 279 GLY A C 1
ATOM 2142 O O . GLY A 1 279 ? -83.369 -15.968 89.599 1.00 87.50 279 GLY A O 1
ATOM 2143 N N . VAL A 1 280 ? -82.591 -14.002 90.325 1.00 89.75 280 VAL A N 1
ATOM 2144 C CA . VAL A 1 280 ? -81.211 -14.182 89.855 1.00 89.75 280 VAL A CA 1
ATOM 2145 C C . VAL A 1 280 ? -80.336 -14.802 90.949 1.00 89.75 280 VAL A C 1
ATOM 2147 O O . VAL A 1 280 ? -80.362 -14.390 92.112 1.00 89.75 280 VAL A O 1
ATOM 2150 N N . ARG A 1 281 ? -79.525 -15.804 90.580 1.00 90.69 281 ARG A N 1
ATOM 2151 C CA . ARG A 1 281 ? -78.472 -16.363 91.447 1.00 90.69 281 ARG A CA 1
ATOM 2152 C C . ARG A 1 281 ? -77.202 -15.529 91.309 1.00 90.69 281 ARG A C 1
ATOM 2154 O O . ARG A 1 281 ?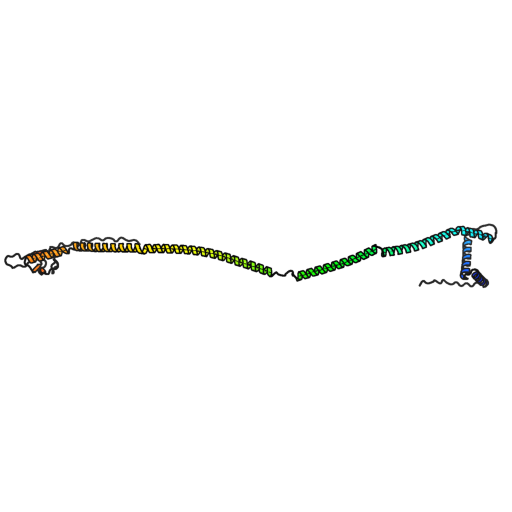 -76.487 -15.663 90.322 1.00 90.69 281 ARG A O 1
ATOM 2161 N N . ILE A 1 282 ? -76.917 -14.712 92.318 1.00 88.31 282 ILE A N 1
ATOM 2162 C CA . ILE A 1 282 ? -75.845 -13.704 92.278 1.00 88.31 282 ILE A CA 1
ATOM 2163 C C . ILE A 1 282 ? -74.466 -14.352 92.058 1.00 88.31 282 ILE A C 1
ATOM 2165 O O . ILE A 1 282 ? -73.656 -13.855 91.280 1.00 88.31 282 ILE A O 1
ATOM 2169 N N . GLY A 1 283 ? -74.221 -15.523 92.656 1.00 85.44 283 GLY A N 1
ATOM 2170 C CA . GLY A 1 283 ? -72.954 -16.253 92.510 1.00 85.44 283 GLY A CA 1
ATOM 2171 C C . GLY A 1 283 ? -72.654 -16.802 91.106 1.00 85.44 283 GLY A C 1
ATOM 2172 O O . GLY A 1 283 ? -71.541 -17.265 90.886 1.00 85.44 283 GLY A O 1
ATOM 2173 N N . LEU A 1 284 ? -73.609 -16.764 90.166 1.00 89.62 284 LEU A N 1
ATOM 2174 C CA . LEU A 1 284 ? -73.435 -17.252 88.787 1.00 89.62 284 LEU A CA 1
ATOM 2175 C C . LEU A 1 284 ? -73.306 -16.135 87.746 1.00 89.62 284 LEU A C 1
ATOM 2177 O O . LEU A 1 284 ? -73.183 -16.428 86.562 1.00 89.62 284 LEU A O 1
ATOM 2181 N N . LEU A 1 285 ? -73.355 -14.874 88.167 1.00 88.31 285 LEU A N 1
ATOM 2182 C CA . LEU A 1 285 ? -73.201 -13.745 87.259 1.00 88.31 285 LEU A CA 1
ATOM 2183 C C . LEU A 1 285 ? -71.745 -13.643 86.771 1.00 88.31 285 LEU A C 1
ATOM 2185 O O . LEU A 1 285 ? -70.813 -13.686 87.583 1.00 88.31 285 LEU A O 1
ATOM 2189 N N . THR A 1 286 ? -71.567 -13.518 85.456 1.00 82.75 286 THR A N 1
ATOM 2190 C CA . THR A 1 286 ? -70.288 -13.289 84.753 1.00 82.75 286 THR A CA 1
ATOM 2191 C C . THR A 1 286 ? -70.089 -11.822 84.370 1.00 82.75 286 THR A C 1
ATOM 2193 O O . THR A 1 286 ? -68.958 -11.344 84.346 1.00 82.75 286 THR A O 1
ATOM 2196 N N . GLU A 1 287 ? -71.188 -11.090 84.195 1.00 84.81 287 GLU A N 1
ATOM 2197 C CA . GLU A 1 287 ? -71.258 -9.651 83.944 1.00 84.81 287 GLU A CA 1
ATOM 2198 C C . GLU A 1 287 ? -72.247 -8.990 84.933 1.00 84.81 287 GLU A C 1
ATOM 2200 O O . GLU A 1 287 ? -73.129 -9.673 85.470 1.00 84.81 287 GLU A O 1
ATOM 2205 N N . PRO A 1 288 ? -72.149 -7.673 85.203 1.00 87.62 288 PRO A N 1
ATOM 2206 C CA . PRO A 1 288 ? -73.077 -6.937 86.072 1.00 87.62 288 PRO A CA 1
ATOM 2207 C C . PRO A 1 288 ? -74.403 -6.630 85.351 1.00 87.62 288 PRO A C 1
ATOM 2209 O O . PRO A 1 288 ? -74.884 -5.500 85.354 1.00 87.62 288 PRO A O 1
ATOM 2212 N N . SER A 1 289 ? -74.997 -7.620 84.696 1.00 88.12 289 SER A N 1
ATOM 2213 C CA . SER A 1 289 ? -76.248 -7.489 83.948 1.00 88.12 289 SER A CA 1
ATOM 2214 C C . SER A 1 289 ? -77.206 -8.616 84.310 1.00 88.12 289 SER A C 1
ATOM 2216 O O . SER A 1 289 ? -76.802 -9.751 84.568 1.00 88.12 289 SER A O 1
ATOM 2218 N N . CYS A 1 290 ? -78.505 -8.320 84.350 1.00 89.31 290 CYS A N 1
ATOM 2219 C CA . CYS A 1 290 ? -79.513 -9.341 84.610 1.00 89.31 290 CYS A CA 1
ATOM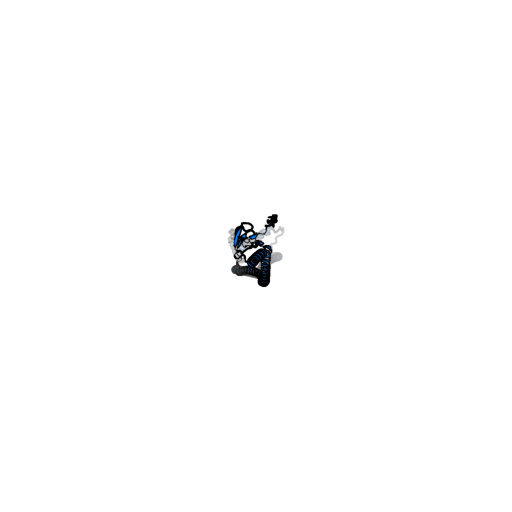 2220 C C . CYS A 1 290 ? -79.570 -10.343 83.439 1.00 89.31 290 CYS A C 1
ATOM 2222 O O . CYS A 1 290 ? -79.842 -9.925 82.317 1.00 89.31 290 CYS A O 1
ATOM 2224 N N . PRO A 1 291 ? -79.441 -11.664 83.662 1.00 88.44 291 PRO A N 1
ATOM 2225 C CA . PRO A 1 291 ? -79.492 -12.660 82.584 1.00 88.44 291 PRO A CA 1
ATOM 2226 C C . PRO A 1 291 ? -80.884 -12.820 81.946 1.00 88.44 291 PRO A C 1
ATOM 2228 O O . PRO A 1 291 ? -81.032 -13.555 80.976 1.00 88.44 291 PRO A O 1
ATOM 2231 N N . HIS A 1 292 ? -81.916 -12.180 82.508 1.00 86.88 292 HIS A N 1
ATOM 2232 C CA . HIS A 1 292 ? -83.299 -12.291 82.039 1.00 86.88 292 HIS A CA 1
ATOM 2233 C C . HIS A 1 292 ? -83.806 -11.047 81.301 1.00 86.88 292 HIS A C 1
ATOM 2235 O O . HIS A 1 292 ? -84.743 -11.159 80.520 1.00 86.88 292 HIS A O 1
ATOM 2241 N N . CYS A 1 293 ? -83.238 -9.866 81.563 1.00 88.94 293 CYS A N 1
ATOM 2242 C CA . CYS A 1 293 ? -83.680 -8.611 80.941 1.00 88.94 293 CYS A CA 1
ATOM 2243 C C . CYS A 1 293 ? -82.538 -7.661 80.561 1.00 88.94 293 CYS A C 1
ATOM 2245 O O . CYS A 1 293 ? -82.810 -6.521 80.206 1.00 88.94 293 CYS A O 1
ATOM 2247 N N . GLU A 1 294 ? -81.284 -8.103 80.697 1.00 85.38 294 GLU A N 1
ATOM 2248 C CA . GLU A 1 294 ? -80.050 -7.382 80.340 1.00 85.38 294 GLU A CA 1
ATOM 2249 C C . GLU A 1 294 ? -79.834 -6.031 81.042 1.00 85.38 294 GLU A C 1
ATOM 2251 O O . GLU A 1 294 ? -78.849 -5.345 80.789 1.00 85.38 294 GLU A O 1
ATOM 2256 N N . ALA A 1 295 ? -80.690 -5.671 82.000 1.00 84.56 295 ALA A N 1
ATOM 2257 C CA . ALA A 1 295 ? -80.527 -4.454 82.785 1.00 84.56 295 ALA A CA 1
ATOM 2258 C C . ALA A 1 295 ? -79.220 -4.480 83.591 1.00 84.56 295 ALA A C 1
ATOM 2260 O O . ALA A 1 295 ? -78.917 -5.480 84.255 1.00 84.56 295 ALA A O 1
ATOM 2261 N N . THR A 1 296 ? -78.482 -3.368 83.571 1.00 87.56 296 THR A N 1
ATOM 2262 C CA . THR A 1 296 ? -77.256 -3.179 84.351 1.00 87.56 296 THR A CA 1
ATOM 2263 C C . THR A 1 296 ? -77.579 -3.161 85.841 1.00 87.56 296 THR A C 1
ATOM 2265 O O . THR A 1 296 ? -78.407 -2.384 86.319 1.00 87.56 296 THR A O 1
ATOM 2268 N N . LEU A 1 297 ? -76.955 -4.070 86.580 1.00 86.38 297 LEU A N 1
ATOM 2269 C CA . LEU A 1 297 ? -77.119 -4.234 88.017 1.00 86.38 297 LEU A CA 1
ATOM 2270 C C . LEU A 1 297 ? -76.156 -3.292 88.742 1.00 86.38 297 LEU A C 1
ATOM 2272 O O . LEU A 1 297 ? -75.006 -3.158 88.334 1.00 86.38 297 LEU A O 1
ATOM 2276 N N . ASP A 1 298 ? -76.612 -2.683 89.833 1.00 87.62 298 ASP A N 1
ATOM 2277 C CA . ASP A 1 298 ? -75.824 -1.709 90.599 1.00 87.62 298 ASP A CA 1
ATOM 2278 C C . ASP A 1 298 ? -75.649 -2.083 92.080 1.00 87.62 298 ASP A C 1
ATOM 2280 O O . ASP A 1 298 ? -74.786 -1.532 92.753 1.00 87.62 298 ASP A O 1
ATOM 2284 N N . GLY A 1 299 ? -76.411 -3.029 92.629 1.00 87.38 299 GLY A N 1
ATOM 2285 C CA . GLY A 1 299 ? -76.286 -3.379 94.049 1.00 87.38 299 GLY A CA 1
ATOM 2286 C C . GLY A 1 299 ? -77.278 -4.430 94.532 1.00 87.38 299 GLY A C 1
ATOM 2287 O O . GLY A 1 299 ? -78.153 -4.883 93.785 1.00 87.38 299 GLY A O 1
ATOM 2288 N N . VAL A 1 300 ? -77.143 -4.816 95.804 1.00 87.81 300 VAL A N 1
ATOM 2289 C CA . VAL A 1 300 ? -78.049 -5.760 96.481 1.00 87.81 300 VAL A CA 1
ATOM 2290 C C . VAL A 1 300 ? -78.723 -5.095 97.676 1.00 87.81 300 VAL A C 1
ATOM 2292 O O . VAL A 1 300 ? -78.070 -4.680 98.628 1.00 87.81 300 VAL A O 1
ATOM 2295 N N . GLU A 1 301 ? -80.052 -5.060 97.679 1.00 85.19 301 GLU A N 1
ATOM 2296 C CA . GLU A 1 301 ? -80.837 -4.565 98.807 1.00 85.19 301 GLU A CA 1
ATOM 2297 C C . GLU A 1 301 ? -81.360 -5.744 99.661 1.00 85.19 301 GLU A C 1
ATOM 2299 O O . GLU A 1 301 ? -82.117 -6.590 99.155 1.00 85.19 301 GLU A O 1
ATOM 2304 N N . PRO A 1 302 ? -80.997 -5.822 100.957 1.00 77.62 302 PRO A N 1
ATOM 2305 C CA . PRO A 1 302 ? -81.471 -6.867 101.862 1.00 77.62 302 PRO A CA 1
ATOM 2306 C C . PRO A 1 302 ? -82.955 -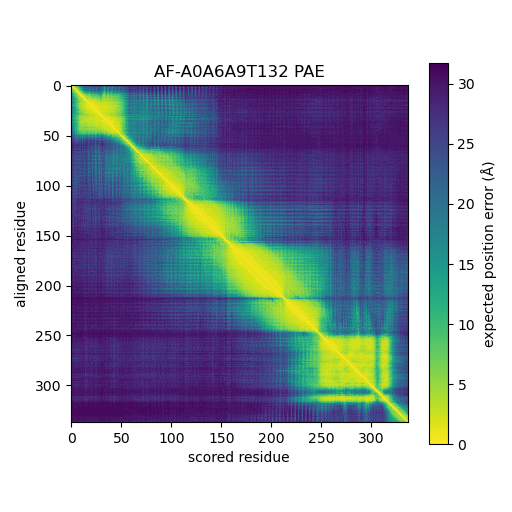6.685 102.253 1.00 77.62 302 PRO A C 1
ATOM 2308 O O . PRO A 1 302 ? -83.528 -5.597 102.143 1.00 77.62 302 PRO A O 1
ATOM 2311 N N . PRO A 1 303 ? -83.624 -7.738 102.757 1.00 71.56 303 PRO A N 1
ATOM 2312 C CA . PRO A 1 303 ? -85.043 -7.675 103.110 1.00 71.56 303 PRO A CA 1
ATOM 2313 C C . PRO A 1 303 ? -85.323 -6.760 104.323 1.00 71.56 303 PRO A C 1
ATOM 2315 O O . PRO A 1 303 ? -84.850 -6.990 105.433 1.00 71.56 303 PRO A O 1
ATOM 2318 N N . LYS A 1 304 ? -86.177 -5.740 104.150 1.00 62.25 304 LYS A N 1
ATOM 2319 C CA . LYS A 1 304 ? -86.406 -4.653 105.135 1.00 62.25 304 LYS A CA 1
ATOM 2320 C C . LYS A 1 304 ? -87.410 -4.946 106.277 1.00 62.25 304 LYS A C 1
ATOM 2322 O O . LYS A 1 304 ? -88.071 -4.021 106.749 1.00 62.25 304 LYS A O 1
ATOM 2327 N N . ARG A 1 305 ? -87.595 -6.187 106.765 1.00 57.12 305 ARG A N 1
ATOM 2328 C CA . ARG A 1 305 ? -88.609 -6.481 107.822 1.00 57.12 305 ARG A CA 1
ATOM 2329 C C . ARG A 1 305 ? -88.110 -7.395 108.954 1.00 57.12 305 ARG A C 1
ATOM 2331 O O . ARG A 1 305 ? -87.544 -8.450 108.701 1.00 57.12 305 ARG A O 1
ATOM 2338 N N . ARG A 1 306 ? -88.423 -7.027 110.213 1.00 51.69 306 ARG A N 1
ATOM 2339 C CA . ARG A 1 306 ? -87.979 -7.662 111.487 1.00 51.69 306 ARG A CA 1
ATOM 2340 C C . ARG A 1 306 ? -88.449 -9.115 111.745 1.00 51.69 306 ARG A C 1
ATOM 2342 O O . ARG A 1 306 ? -88.268 -9.600 112.853 1.00 51.69 306 ARG A O 1
ATOM 2349 N N . PHE A 1 307 ? -89.039 -9.809 110.767 1.00 50.59 307 PHE A N 1
ATOM 2350 C CA . PHE A 1 307 ? -89.564 -11.179 110.929 1.00 50.59 307 PHE A CA 1
ATOM 2351 C C . PHE A 1 307 ? -89.436 -12.050 109.659 1.00 50.59 307 PHE A C 1
ATOM 2353 O O . PHE A 1 307 ? -90.339 -12.813 109.337 1.00 50.59 307 PHE A O 1
ATOM 2360 N N . GLY A 1 308 ? -88.331 -11.937 108.913 1.00 51.66 308 GLY A N 1
ATOM 2361 C CA . GLY A 1 308 ? -87.886 -12.994 107.981 1.00 51.66 308 GLY A CA 1
ATOM 2362 C C . GLY A 1 308 ? -88.779 -13.325 106.771 1.00 51.66 308 GLY A C 1
ATOM 2363 O O . GLY A 1 308 ? -88.573 -14.359 106.149 1.00 51.66 308 GLY A O 1
ATOM 2364 N N . LEU A 1 309 ? -89.754 -12.482 106.413 1.00 53.09 309 LEU A N 1
ATOM 2365 C CA . LEU A 1 309 ? -90.695 -12.728 105.304 1.00 53.09 309 LEU A CA 1
ATOM 2366 C C . LEU A 1 309 ? -90.515 -11.743 104.131 1.00 53.09 309 LEU A C 1
ATOM 2368 O O . LEU A 1 309 ? -91.478 -11.140 103.664 1.00 53.09 309 LEU A O 1
ATOM 2372 N N . GLY A 1 310 ? -89.284 -11.548 103.652 1.00 60.22 310 GLY A N 1
ATOM 2373 C CA . GLY A 1 310 ? -89.007 -10.751 102.447 1.00 60.22 310 GLY A CA 1
ATOM 2374 C C . GLY A 1 310 ? -87.840 -11.313 101.634 1.00 60.22 310 GLY A C 1
ATOM 2375 O O . GLY A 1 310 ? -86.901 -11.849 102.216 1.00 60.22 310 GLY A O 1
ATOM 2376 N N . SER A 1 311 ? -87.898 -11.193 100.305 1.00 70.88 311 SER A N 1
ATOM 2377 C CA . SER A 1 311 ? -86.804 -11.551 99.392 1.00 70.88 311 SER A CA 1
ATOM 2378 C C . SER A 1 311 ? -85.885 -10.355 99.142 1.00 70.88 311 SER A C 1
ATOM 2380 O O . SER A 1 311 ? -86.357 -9.227 98.999 1.00 70.88 311 SER A O 1
ATOM 2382 N N . ALA A 1 312 ? -84.577 -10.598 99.067 1.00 83.75 312 ALA A N 1
ATOM 2383 C CA . ALA A 1 312 ? -83.608 -9.593 98.638 1.00 83.75 312 ALA A CA 1
ATOM 2384 C C . ALA A 1 312 ? -83.861 -9.161 97.181 1.00 83.75 312 ALA A C 1
ATOM 2386 O O . ALA A 1 312 ? -84.390 -9.941 96.381 1.00 83.75 312 ALA A O 1
ATOM 2387 N N . THR A 1 313 ? -83.492 -7.927 96.837 1.00 88.31 313 THR A N 1
ATOM 2388 C CA . THR A 1 313 ? -83.727 -7.333 95.507 1.00 88.31 313 THR A CA 1
ATOM 2389 C C . THR A 1 313 ? -82.421 -6.791 94.927 1.00 88.31 313 THR A C 1
ATOM 2391 O O . THR A 1 313 ? -81.679 -6.120 95.636 1.00 88.31 313 THR A O 1
ATOM 2394 N N . LEU A 1 314 ? -82.135 -7.069 93.653 1.00 87.75 314 LEU A N 1
ATOM 2395 C CA . LEU A 1 314 ? -81.021 -6.464 92.916 1.00 87.75 314 LEU A CA 1
ATOM 2396 C C . LEU A 1 314 ? -81.458 -5.112 92.366 1.00 87.75 314 LEU A C 1
ATOM 2398 O O . LEU A 1 314 ? -82.394 -5.063 91.564 1.00 87.75 314 LEU A O 1
ATOM 2402 N N . SER A 1 315 ? -80.785 -4.038 92.768 1.00 85.88 315 SER A N 1
ATOM 2403 C CA . SER A 1 315 ? -80.992 -2.727 92.161 1.00 85.88 315 SER A CA 1
ATOM 2404 C C . SER A 1 315 ? -80.376 -2.701 90.767 1.00 85.88 315 SER A C 1
ATOM 2406 O O . SER A 1 315 ? -79.323 -3.289 90.515 1.00 85.88 315 SER A O 1
ATOM 2408 N N . THR A 1 316 ? -81.052 -2.021 89.850 1.00 84.50 316 THR A N 1
ATOM 2409 C CA . THR A 1 316 ? -80.542 -1.746 88.508 1.00 84.50 316 THR A CA 1
ATOM 2410 C C . THR A 1 316 ? -80.157 -0.280 88.421 1.00 84.50 316 THR A C 1
ATOM 2412 O O . THR A 1 316 ? -80.894 0.568 88.934 1.00 84.50 316 THR A O 1
ATOM 2415 N N . ALA A 1 317 ? -79.039 0.032 87.769 1.00 78.00 317 ALA A N 1
ATOM 2416 C CA . ALA A 1 317 ? -78.724 1.412 87.436 1.00 78.00 317 ALA A CA 1
ATOM 2417 C C . ALA A 1 317 ? -79.831 1.932 86.508 1.00 78.00 317 ALA A C 1
ATOM 2419 O O . ALA A 1 317 ? -80.177 1.286 85.518 1.00 78.00 317 ALA A O 1
ATOM 2420 N N . ALA A 1 318 ? -80.433 3.074 86.844 1.00 57.19 318 ALA A N 1
ATOM 2421 C CA . ALA A 1 318 ? -81.318 3.756 85.911 1.00 57.19 318 ALA A CA 1
ATOM 2422 C C . ALA A 1 318 ? -80.463 4.160 84.704 1.00 57.19 318 ALA A C 1
ATOM 2424 O O . ALA A 1 318 ? -79.549 4.972 84.840 1.00 57.19 318 ALA A O 1
ATOM 2425 N N . GLY A 1 319 ? -80.697 3.506 83.567 1.00 49.69 319 GLY A N 1
ATOM 2426 C CA . GLY A 1 319 ? -79.874 3.649 82.375 1.00 49.69 319 GLY A CA 1
ATOM 2427 C C . GLY A 1 319 ? -79.753 5.109 81.948 1.00 49.69 319 GLY A C 1
ATOM 2428 O O . GLY A 1 319 ? -80.755 5.793 81.753 1.00 49.69 319 GLY A O 1
ATOM 2429 N N . LEU A 1 320 ? -78.515 5.568 81.780 1.00 40.38 320 LEU A N 1
ATOM 2430 C CA . LEU A 1 320 ? -78.226 6.638 80.839 1.00 40.38 320 LEU A CA 1
ATOM 2431 C C . LEU A 1 320 ? -78.466 6.039 79.449 1.00 40.38 320 LEU A C 1
ATOM 2433 O O . LEU A 1 320 ? -77.717 5.164 79.017 1.00 40.38 320 LEU A O 1
ATOM 2437 N N . GLU A 1 321 ? -79.547 6.455 78.790 1.00 41.59 321 GLU A N 1
ATOM 2438 C CA . GLU A 1 321 ? -79.719 6.262 77.352 1.00 41.59 321 GLU A CA 1
ATOM 2439 C C . GLU A 1 321 ? -78.481 6.832 76.650 1.00 41.59 321 GLU A C 1
ATOM 2441 O O . GLU A 1 321 ? -78.200 8.028 76.721 1.00 41.59 321 GLU A O 1
ATOM 2446 N N . SER A 1 322 ? -77.710 5.964 75.999 1.00 34.41 322 SER A N 1
ATOM 2447 C CA . SER A 1 322 ? -76.651 6.372 75.088 1.00 34.41 322 SER A CA 1
ATOM 2448 C C . SER A 1 322 ? -77.298 7.044 73.880 1.00 34.41 322 SER A C 1
ATOM 2450 O O . SER A 1 322 ? -77.868 6.368 73.020 1.00 34.41 322 SER A O 1
ATOM 2452 N N . GLY A 1 323 ? -77.231 8.374 73.833 1.00 36.62 323 GLY A N 1
ATOM 2453 C CA . GLY A 1 323 ? -77.498 9.142 72.627 1.00 36.62 323 GLY A CA 1
ATOM 2454 C C . GLY A 1 323 ? -76.568 8.669 71.516 1.00 36.62 323 GLY A C 1
ATOM 2455 O O . GLY A 1 323 ? -75.346 8.701 71.655 1.00 36.62 323 GLY A O 1
ATOM 2456 N N . VAL A 1 324 ? -77.161 8.176 70.434 1.00 47.66 324 VAL A N 1
ATOM 2457 C CA . VAL A 1 324 ? -76.469 8.013 69.162 1.00 47.66 324 VAL A CA 1
ATOM 2458 C C . VAL A 1 324 ? -76.368 9.406 68.543 1.00 47.66 324 VAL A C 1
ATOM 2460 O O . VAL A 1 324 ? -77.301 9.884 67.908 1.00 47.66 324 VAL A O 1
ATOM 2463 N N . ASP A 1 325 ? -75.258 10.094 68.784 1.00 36.06 325 ASP A N 1
ATOM 2464 C CA . ASP A 1 325 ? -74.915 11.297 68.034 1.00 36.06 325 ASP A CA 1
ATOM 2465 C C . ASP A 1 325 ? -73.895 10.919 66.961 1.00 36.06 325 ASP A C 1
ATOM 2467 O O . ASP A 1 325 ? -72.712 10.709 67.213 1.00 36.06 325 ASP A O 1
ATOM 2471 N N . SER A 1 326 ? -74.461 10.726 65.771 1.00 46.91 326 SER A N 1
ATOM 2472 C CA . SER A 1 326 ? -73.918 10.966 64.435 1.00 46.91 326 SER A CA 1
ATOM 2473 C C . SER A 1 326 ? -72.502 11.553 64.384 1.00 46.91 326 SER A C 1
ATOM 2475 O O . SER A 1 326 ? -72.298 12.703 64.769 1.00 46.91 326 SER A O 1
ATOM 2477 N N . ASP A 1 327 ? -71.573 10.807 63.788 1.00 35.81 327 ASP A N 1
ATOM 2478 C CA . ASP A 1 327 ? -70.336 11.370 63.244 1.00 35.81 327 ASP A CA 1
ATOM 2479 C C . ASP A 1 327 ? -70.561 11.722 61.757 1.00 35.81 327 ASP A C 1
ATOM 2481 O O . ASP A 1 327 ? -71.101 10.890 61.012 1.00 35.81 327 ASP A O 1
ATOM 2485 N N . PRO A 1 328 ? -70.254 12.960 61.329 1.00 49.59 328 PRO A N 1
ATOM 2486 C CA . PRO A 1 328 ? -70.396 13.406 59.953 1.00 49.59 328 PRO A CA 1
ATOM 2487 C C . PRO A 1 328 ? -69.235 12.886 59.098 1.00 49.59 328 PRO A C 1
ATOM 2489 O O . PRO A 1 328 ? -68.151 12.612 59.595 1.00 49.59 328 PRO A O 1
ATOM 2492 N N . GLY A 1 329 ? -69.492 12.727 57.799 1.00 51.88 329 GLY A N 1
ATOM 2493 C CA . GLY A 1 329 ? -68.520 12.194 56.853 1.00 51.88 329 GLY A CA 1
ATOM 2494 C C . GLY A 1 329 ? -67.221 12.989 56.802 1.00 51.88 329 GLY A C 1
ATOM 2495 O O . GLY A 1 329 ? -67.233 14.210 56.952 1.00 51.88 329 GLY A O 1
ATOM 2496 N N . ASP A 1 330 ? -66.141 12.269 56.509 1.00 48.38 330 ASP A N 1
ATOM 2497 C CA . ASP A 1 330 ? -64.929 12.871 55.983 1.00 48.38 330 ASP A CA 1
ATOM 2498 C C . ASP A 1 330 ? -64.626 12.293 54.601 1.00 48.38 330 ASP A C 1
ATOM 2500 O O . ASP A 1 330 ? -64.684 11.086 54.341 1.00 48.38 330 ASP A O 1
ATOM 2504 N N . GLU A 1 331 ? -64.421 13.252 53.720 1.00 52.44 331 GLU A N 1
ATOM 2505 C CA . GLU A 1 331 ? -64.276 13.223 52.280 1.00 52.44 331 GLU A CA 1
ATOM 2506 C C . GLU A 1 331 ? -62.882 12.664 51.954 1.00 52.44 331 GLU A C 1
ATOM 2508 O O . GLU A 1 331 ? -61.869 13.176 52.428 1.00 52.44 331 GLU A O 1
ATOM 2513 N N . LEU A 1 332 ? -62.810 11.570 51.191 1.00 54.59 332 LEU A N 1
ATOM 2514 C CA . LEU A 1 332 ? -61.542 11.120 50.619 1.00 54.59 332 LEU A CA 1
ATOM 2515 C C . LEU A 1 332 ? -61.296 11.943 49.360 1.00 54.59 332 LEU A C 1
ATOM 2517 O O . LEU A 1 332 ? -61.860 11.645 48.307 1.00 54.59 332 LEU A O 1
ATOM 2521 N N . ASP A 1 333 ? -60.478 12.979 49.520 1.00 54.38 333 ASP A N 1
ATOM 2522 C CA . ASP A 1 333 ? -59.904 13.748 48.425 1.00 54.38 333 ASP A CA 1
ATOM 2523 C C . ASP A 1 333 ? -59.057 12.856 47.506 1.00 54.38 333 ASP A C 1
ATOM 2525 O O . ASP A 1 333 ? -58.321 11.957 47.931 1.00 54.38 333 ASP A O 1
ATOM 2529 N N . ASP A 1 334 ? -59.199 13.166 46.223 1.00 54.06 334 ASP A N 1
ATOM 2530 C CA . ASP A 1 334 ? -58.535 12.593 45.066 1.00 54.06 334 ASP A CA 1
ATOM 2531 C C . ASP A 1 334 ? -57.002 12.547 45.203 1.00 54.06 334 ASP A C 1
ATOM 2533 O O . ASP A 1 334 ? -56.346 13.531 45.550 1.00 54.06 334 ASP A O 1
ATOM 2537 N N . ILE A 1 335 ? -56.410 11.408 44.830 1.00 54.88 335 ILE A N 1
ATOM 2538 C CA . ILE A 1 335 ? -54.996 11.329 44.451 1.00 54.88 335 ILE A CA 1
ATOM 2539 C C . ILE A 1 335 ? -54.962 11.219 42.927 1.00 54.88 335 ILE A C 1
ATOM 2541 O O . ILE A 1 335 ? -55.351 10.199 42.355 1.00 54.88 335 ILE A O 1
ATOM 2545 N N . ASP A 1 336 ? -54.531 12.316 42.306 1.00 59.72 336 ASP A N 1
ATOM 2546 C CA . ASP A 1 336 ? -54.313 12.487 40.872 1.00 59.72 336 ASP A CA 1
ATOM 2547 C C . ASP A 1 336 ? -53.464 11.364 40.251 1.00 59.72 336 ASP A C 1
ATOM 2549 O O . ASP A 1 336 ? -52.522 10.837 40.851 1.00 59.72 336 ASP A O 1
ATOM 2553 N N . THR A 1 337 ? -53.834 11.042 39.010 1.00 49.59 337 THR A N 1
ATOM 2554 C CA . THR A 1 337 ? -53.134 10.164 38.058 1.00 49.59 337 THR A CA 1
ATOM 2555 C C . THR A 1 337 ? -52.002 10.904 37.351 1.00 49.59 337 THR A C 1
ATOM 2557 O O . THR A 1 337 ? -52.187 12.102 37.043 1.00 49.59 337 THR A O 1
#